Protein AF-A0AA92V3J4-F1 (afdb_monomer_lite)

Foldseek 3Di:
DADPVLVVLLCVQCVVLDHDPVSLVVSLVVCVVSVHHSVVSVVVSVVVSVVVVCVVDDDDDPDDDDDDQDADPVPRHTDDPPDQADPPPRHGDDPPPPPLLQVVLVVVLVVLVVVQPDQPSVVSLVVSLCCLQPRDADPDLVSLLVNLVSLLVVLLDDGSNNVSSVNSSVVSLVVNCVNVPPDPVSVVSSVVSVVVVVVSVVVVVCVVCVVVVVVVVVVVVVVVVVVVVVPPPPQLVVQLVVCLVVVPLVSNLVSLLVGALVSLVVCVVVLVVSLVVCVVVVVPVSSVSSVVSSVVNNPPDDDPVVVVVVVCCVVVVVVVVVVVVVVVVVVVPPPDPDPPPPPPDDDDDDD

Organism: NCBI:txid165179

Radius of gyration: 43.96 Å; chains: 1; bounding box: 82×75×137 Å

Secondary structure (DSSP, 8-state):
---HHHHHHHHHHHTTS---HHHHHHHHHHHHHTT--HHHHHHHHHHHHHHHHHHSS----S-------EEPTTT--EE-TT-SB-TTT--B---SS---HHHHHHHHHHHHHTT--STT-HHHHHHHHHHHHHSPPP-SHHHHHHHHHHHHHHHHS-STTHHHHHHHHHHHHHHHHHHTTT-HHHHHHHHHHHHHHHHHHHHHHHHHTHHHHHHHHHHHHHHHHHHHHH-TT--SHHHHHHHHHTT-HHHHHHHHHHS-HHHHHHTHHHHHHHHHHHHHTT-HHHHHHHHHHHHHHTTS---HHHHHHHHHHHHHHHHHHHHHHHHHHHTTS---S--SSS---------

pLDDT: mean 75.69, std 18.69, range [30.19, 96.12]

InterPro domains:
  IPR059113 Putative zinc-ribbon domain 3 [PF13248] (70-93)

Structure (mmCIF, N/CA/C/O backbone):
data_AF-A0AA92V3J4-F1
#
_entry.id   AF-A0AA92V3J4-F1
#
loop_
_atom_site.group_PDB
_atom_site.id
_atom_site.type_symbol
_atom_site.label_atom_id
_atom_site.label_alt_id
_atom_site.label_comp_id
_atom_site.label_asym_id
_atom_site.label_entity_id
_atom_site.label_seq_id
_atom_site.pdbx_PDB_ins_code
_atom_site.Cartn_x
_atom_site.Cartn_y
_atom_site.Cartn_z
_atom_site.occupancy
_atom_site.B_iso_or_equiv
_atom_site.auth_seq_id
_atom_site.auth_comp_id
_atom_site.auth_asym_id
_atom_site.auth_atom_id
_atom_site.pdbx_PDB_model_num
ATOM 1 N N . MET A 1 1 ? -38.285 4.372 61.552 1.00 66.06 1 MET A N 1
ATOM 2 C CA . MET A 1 1 ? -38.417 5.445 60.542 1.00 66.06 1 MET A CA 1
ATOM 3 C C . MET A 1 1 ? -37.520 6.564 61.013 1.00 66.06 1 MET A C 1
ATOM 5 O O . MET A 1 1 ? -37.585 6.866 62.198 1.00 66.06 1 MET A O 1
ATOM 9 N N . TYR A 1 2 ? -36.654 7.074 60.141 1.00 84.44 2 TYR A N 1
ATOM 10 C CA . TYR A 1 2 ? -35.670 8.090 60.507 1.00 84.44 2 TYR A CA 1
ATOM 11 C C . TYR A 1 2 ? -36.337 9.427 60.844 1.00 84.44 2 TYR A C 1
ATOM 13 O O . TYR A 1 2 ? -37.539 9.615 60.626 1.00 84.44 2 TYR A O 1
ATOM 21 N N . SER A 1 3 ? -35.554 10.364 61.382 1.00 87.81 3 SER A N 1
ATOM 22 C CA . SER A 1 3 ? -36.011 11.739 61.576 1.00 87.81 3 SER A CA 1
ATOM 23 C C . SER A 1 3 ? -36.533 12.324 60.256 1.00 87.81 3 SER A C 1
ATOM 25 O O . SER A 1 3 ? -36.003 12.047 59.179 1.00 87.81 3 SER A O 1
ATOM 27 N N . LYS A 1 4 ? -37.583 13.151 60.335 1.00 87.50 4 LYS A N 1
ATOM 28 C CA . LYS A 1 4 ? -38.244 13.726 59.151 1.00 87.50 4 LYS A CA 1
ATOM 29 C C . LYS A 1 4 ? -37.258 14.460 58.231 1.00 87.50 4 LYS A C 1
ATOM 31 O O . LYS A 1 4 ? -37.330 14.334 57.017 1.00 87.50 4 LYS A O 1
ATOM 36 N N . GLU A 1 5 ? -36.299 15.165 58.825 1.00 86.50 5 GLU A N 1
ATOM 37 C CA . GLU A 1 5 ? -35.266 15.915 58.104 1.00 86.50 5 GLU A CA 1
ATOM 38 C C . GLU A 1 5 ? -34.256 15.011 57.379 1.00 86.50 5 GLU A C 1
ATOM 40 O O . GLU A 1 5 ? -33.737 15.387 56.329 1.00 86.50 5 GLU A O 1
ATOM 45 N N . LEU A 1 6 ? -33.944 13.835 57.937 1.00 89.06 6 LEU A N 1
ATOM 46 C CA . LEU A 1 6 ? -33.050 12.867 57.299 1.00 89.06 6 LEU A CA 1
ATOM 47 C C . LEU A 1 6 ? -33.760 12.150 56.147 1.00 89.06 6 LEU A C 1
ATOM 49 O O . LEU A 1 6 ? -33.160 11.928 55.100 1.00 89.06 6 LEU A O 1
ATOM 53 N N . GLU A 1 7 ? -35.045 11.850 56.320 1.00 89.88 7 GLU A N 1
ATOM 54 C CA . GLU A 1 7 ? -35.878 11.218 55.300 1.00 89.88 7 GLU A CA 1
ATOM 55 C C . GLU A 1 7 ? -36.048 12.115 54.058 1.00 89.88 7 GLU A C 1
ATOM 57 O O . GLU A 1 7 ? -35.816 11.667 52.937 1.00 89.88 7 GLU A O 1
ATOM 62 N N . GLU A 1 8 ? -36.342 13.406 54.254 1.00 90.81 8 GLU A N 1
ATOM 63 C CA . GLU A 1 8 ? -36.436 14.396 53.168 1.00 90.81 8 GLU A CA 1
ATOM 64 C C . GLU A 1 8 ? -35.103 14.560 52.413 1.00 90.81 8 GLU A C 1
ATOM 66 O O . GLU A 1 8 ? -35.085 14.712 51.189 1.00 90.81 8 GLU A O 1
ATOM 71 N N . LEU A 1 9 ? -33.970 14.484 53.123 1.00 89.62 9 LEU A N 1
ATOM 72 C CA . LEU A 1 9 ? -32.643 14.539 52.507 1.00 89.62 9 LEU A CA 1
ATOM 73 C C . LEU A 1 9 ? -32.346 13.286 51.668 1.00 89.62 9 LEU A C 1
ATOM 75 O O . LEU A 1 9 ? -31.785 13.402 50.578 1.00 89.62 9 LEU A O 1
ATOM 79 N N . ILE A 1 10 ? -32.727 12.103 52.160 1.00 90.50 10 ILE A N 1
ATOM 80 C CA . ILE A 1 10 ? -32.588 10.835 51.433 1.00 90.50 10 ILE A CA 1
ATOM 81 C C . ILE A 1 10 ? -33.397 10.880 50.133 1.00 90.50 10 ILE A C 1
ATOM 83 O O . ILE A 1 10 ? -32.867 10.534 49.078 1.00 90.50 10 ILE A O 1
ATOM 87 N N . ASP A 1 11 ? -34.648 11.337 50.187 1.00 90.00 11 ASP A N 1
ATOM 88 C CA . ASP A 1 11 ? -35.520 11.388 49.011 1.00 90.00 11 ASP A CA 1
ATOM 89 C C . ASP A 1 11 ? -35.049 12.434 47.983 1.00 90.00 11 ASP A C 1
ATOM 91 O O . ASP A 1 11 ? -35.103 12.172 46.781 1.00 90.00 11 ASP A O 1
ATOM 95 N N . SER A 1 12 ? -34.506 13.571 48.438 1.00 87.56 12 SER A N 1
ATOM 96 C CA . SER A 1 12 ? -33.902 14.595 47.572 1.00 87.56 12 SER A CA 1
ATOM 97 C C . SER A 1 12 ? -32.676 14.068 46.810 1.00 87.56 12 SER A C 1
ATOM 99 O O . SER A 1 12 ? -32.605 14.200 45.592 1.00 87.56 12 SER A O 1
ATOM 101 N N . VAL A 1 13 ? -31.745 13.389 47.495 1.00 89.06 13 VAL A N 1
ATOM 102 C CA . VAL A 1 13 ? -30.535 12.807 46.870 1.00 89.06 13 VAL A CA 1
ATOM 103 C C . VAL A 1 13 ? -30.875 11.634 45.941 1.00 89.06 13 VAL A C 1
ATOM 105 O O . VAL A 1 13 ? -30.183 11.377 44.959 1.00 89.06 13 VAL A O 1
ATOM 108 N N . LEU A 1 14 ? -31.947 10.896 46.235 1.00 89.06 14 LEU A N 1
ATOM 109 C CA . LEU A 1 14 ? -32.399 9.785 45.398 1.00 89.06 14 LEU A CA 1
ATOM 110 C C . LEU A 1 14 ? -33.189 10.227 44.156 1.00 89.06 14 LEU A C 1
ATOM 112 O O . LEU A 1 14 ? -33.345 9.410 43.244 1.00 89.06 14 LEU A O 1
ATOM 116 N N . ALA A 1 15 ? -33.655 11.479 44.089 1.00 85.31 15 ALA A N 1
ATOM 117 C CA . ALA A 1 15 ? -34.474 11.990 42.987 1.00 85.31 15 ALA A CA 1
ATOM 118 C C . ALA A 1 15 ? -33.776 11.880 41.618 1.00 85.31 15 ALA A C 1
ATOM 120 O O . ALA A 1 15 ? -34.414 11.518 40.628 1.00 85.31 15 ALA A O 1
ATOM 121 N N . ASP A 1 16 ? -32.459 12.095 41.579 1.00 78.44 16 ASP A N 1
ATOM 122 C CA . ASP A 1 16 ? -31.655 12.063 40.350 1.00 78.44 16 ASP A CA 1
ATOM 123 C C . ASP A 1 16 ? -31.241 10.636 39.927 1.00 78.44 16 ASP A C 1
ATOM 125 O O . ASP A 1 16 ? -30.653 10.428 38.863 1.00 78.44 16 ASP A O 1
ATOM 129 N N . GLY A 1 17 ? -31.536 9.613 40.743 1.00 78.25 17 GLY A N 1
ATOM 130 C CA . GLY A 1 17 ? -31.263 8.201 40.435 1.00 78.25 17 GLY A CA 1
ATOM 131 C C . GLY A 1 17 ? -29.775 7.806 40.399 1.00 78.25 17 GLY A C 1
ATOM 132 O O . GLY A 1 17 ? -29.438 6.646 40.109 1.00 78.25 17 GLY A O 1
ATOM 133 N N . VAL A 1 18 ? -28.875 8.736 40.721 1.00 84.06 18 VAL A N 1
ATOM 134 C CA . VAL A 1 18 ? -27.424 8.550 40.833 1.00 84.06 18 VAL A CA 1
ATOM 135 C C . VAL A 1 18 ? -26.949 9.267 42.091 1.00 84.06 18 VAL A C 1
ATOM 137 O O . VAL A 1 18 ? -27.279 10.423 42.287 1.00 84.06 18 VAL A O 1
ATOM 140 N N . ILE A 1 19 ? -26.155 8.583 42.919 1.00 89.06 19 ILE A N 1
ATOM 141 C CA . ILE A 1 19 ? -25.570 9.161 44.135 1.00 89.06 19 ILE A CA 1
ATOM 142 C C . ILE A 1 19 ? -24.060 9.274 43.945 1.00 89.06 19 ILE A C 1
ATOM 144 O O . ILE A 1 19 ? -23.378 8.267 43.706 1.00 89.06 19 ILE A O 1
ATOM 148 N N . THR A 1 20 ? -23.544 10.488 44.078 1.00 89.00 20 THR A N 1
ATOM 149 C CA . THR A 1 20 ? -22.120 10.829 44.049 1.00 89.00 20 THR A CA 1
ATOM 150 C C . THR A 1 20 ? -21.445 10.579 45.402 1.00 89.00 20 THR A C 1
ATOM 152 O O . THR A 1 20 ? -22.087 10.481 46.450 1.00 89.00 20 THR A O 1
ATOM 155 N N . ASP A 1 21 ? -20.115 10.493 45.420 1.00 87.88 21 ASP A N 1
ATOM 156 C CA . ASP A 1 21 ? -19.360 10.255 46.662 1.00 87.88 21 ASP A CA 1
ATOM 157 C C . ASP A 1 21 ? -19.447 11.428 47.654 1.00 87.88 21 ASP A C 1
ATOM 159 O O . ASP A 1 21 ? -19.361 11.238 48.873 1.00 87.88 21 ASP A O 1
ATOM 163 N N . GLN A 1 22 ? -19.683 12.640 47.145 1.00 87.62 22 GLN A N 1
ATOM 164 C CA . GLN A 1 22 ? -19.923 13.821 47.972 1.00 87.62 22 GLN A CA 1
ATOM 165 C C . GLN A 1 22 ? -21.275 13.719 48.689 1.00 87.62 22 GLN A C 1
ATOM 167 O O . GLN A 1 22 ? -21.332 13.906 49.904 1.00 87.62 22 GLN A O 1
ATOM 172 N N . GLU A 1 23 ? -22.335 13.319 47.987 1.00 89.12 23 GLU A N 1
ATOM 173 C CA . GLU A 1 23 ? -23.668 13.121 48.573 1.00 89.12 23 GLU A CA 1
ATOM 174 C C . GLU A 1 23 ? -23.680 11.992 49.610 1.00 89.12 23 GLU A C 1
ATOM 176 O O . GLU A 1 23 ? -24.228 12.163 50.700 1.00 89.12 23 GLU A O 1
ATOM 181 N N . ARG A 1 24 ? -22.970 10.880 49.351 1.00 91.44 24 ARG A N 1
ATOM 182 C CA . ARG A 1 24 ? -22.768 9.811 50.352 1.00 91.44 24 ARG A CA 1
ATOM 183 C C . ARG A 1 24 ? -22.086 10.318 51.621 1.00 91.44 24 ARG A C 1
ATOM 185 O O . ARG A 1 24 ? -22.357 9.827 52.715 1.00 91.44 24 ARG A O 1
ATOM 192 N N . THR A 1 25 ? -21.171 11.274 51.491 1.00 91.31 25 THR A N 1
ATOM 193 C CA . THR A 1 25 ? -20.465 11.858 52.639 1.00 91.31 25 THR A CA 1
ATOM 194 C C . THR A 1 25 ? -21.381 12.784 53.440 1.00 91.31 25 THR A C 1
ATOM 196 O O . THR A 1 25 ? -21.345 12.772 54.670 1.00 91.31 25 THR A O 1
ATOM 199 N N . VAL A 1 26 ? -22.225 13.563 52.760 1.00 91.75 26 VAL A N 1
ATOM 200 C CA . VAL A 1 26 ? -23.211 14.450 53.398 1.00 91.75 26 VAL A CA 1
ATOM 201 C C . VAL A 1 26 ? -24.268 13.642 54.152 1.00 91.75 26 VAL A C 1
ATOM 203 O O . VAL A 1 26 ? -24.532 13.944 55.316 1.00 91.75 26 VAL A O 1
ATOM 206 N N . LEU A 1 27 ? -24.798 12.573 53.547 1.00 91.81 27 LEU A N 1
ATOM 207 C CA . LEU A 1 27 ? -25.767 11.679 54.190 1.00 91.81 27 LEU A CA 1
ATOM 208 C C . LEU A 1 27 ? -25.201 11.037 55.460 1.00 91.81 27 LEU A C 1
ATOM 210 O O . LEU A 1 27 ? -25.850 11.076 56.501 1.00 91.81 27 LEU A O 1
ATOM 214 N N . ARG A 1 28 ? -23.957 10.540 55.423 1.00 92.69 28 ARG A N 1
ATOM 215 C CA . ARG A 1 28 ? -23.297 9.968 56.610 1.00 92.69 28 ARG A CA 1
ATOM 216 C C . ARG A 1 28 ? -23.085 10.985 57.730 1.00 92.69 28 ARG A C 1
ATOM 218 O O . ARG A 1 28 ? -23.330 10.678 58.892 1.00 92.69 28 ARG A O 1
ATOM 225 N N . LYS A 1 29 ? -22.675 12.215 57.400 1.00 92.88 29 LYS A N 1
ATOM 226 C CA . LYS A 1 29 ? -22.530 13.292 58.396 1.00 92.88 29 LYS A CA 1
ATOM 227 C C . LYS A 1 29 ? -23.870 13.684 59.017 1.00 92.88 29 LYS A C 1
ATOM 229 O O . LYS A 1 29 ? -23.926 13.966 60.211 1.00 92.88 29 LYS A O 1
ATOM 234 N N . ARG A 1 30 ? -24.941 13.701 58.219 1.00 89.94 30 ARG A N 1
ATOM 235 C CA . ARG A 1 30 ? -26.286 14.017 58.704 1.00 89.94 30 ARG A CA 1
ATOM 236 C C . ARG A 1 30 ? -26.864 12.891 59.560 1.00 89.94 30 ARG A C 1
ATOM 238 O O . ARG A 1 30 ? -27.452 13.198 60.588 1.00 89.94 30 ARG A O 1
ATOM 245 N N . ALA A 1 31 ? -26.628 11.629 59.196 1.00 92.19 31 ALA A N 1
ATOM 246 C CA . ALA A 1 31 ? -26.987 10.464 60.005 1.00 92.19 31 ALA A CA 1
ATOM 247 C C . ALA A 1 31 ? -26.359 10.541 61.407 1.00 92.19 31 ALA A C 1
ATOM 249 O O . ALA A 1 31 ? -27.087 10.503 62.396 1.00 92.19 31 ALA A O 1
ATOM 250 N N . LEU A 1 32 ? -25.048 10.819 61.489 1.00 90.94 32 LEU A N 1
ATOM 251 C CA . LEU A 1 32 ? -24.356 11.049 62.767 1.00 90.94 32 LEU A CA 1
ATOM 252 C C . LEU A 1 32 ? -24.984 12.187 63.580 1.00 90.94 32 LEU A C 1
ATOM 254 O O . LEU A 1 32 ? -25.173 12.058 64.785 1.00 90.94 32 LEU A O 1
ATOM 258 N N . ALA A 1 33 ? -25.319 13.304 62.929 1.00 89.31 33 ALA A N 1
ATOM 259 C CA . ALA A 1 33 ? -25.932 14.453 63.596 1.00 89.31 33 ALA A CA 1
ATOM 260 C C . ALA A 1 33 ? -27.356 14.167 64.106 1.00 89.31 33 ALA A C 1
ATOM 262 O O . ALA A 1 33 ? -27.802 14.805 65.056 1.00 89.31 33 ALA A O 1
ATOM 263 N N . CYS A 1 34 ? -28.061 13.217 63.489 1.00 85.81 34 CYS A N 1
ATOM 264 C CA . CYS A 1 34 ? -29.373 12.743 63.922 1.00 85.81 34 CYS A CA 1
ATOM 265 C C . CYS A 1 34 ? -29.300 11.586 64.935 1.00 85.81 34 CYS A C 1
ATOM 267 O O . CYS A 1 34 ? -30.349 11.142 65.392 1.00 85.81 34 CYS A O 1
ATOM 269 N N . GLY A 1 35 ? -28.096 11.129 65.307 1.00 88.25 35 GLY A N 1
ATOM 270 C CA . GLY A 1 35 ? -27.895 10.014 66.238 1.00 88.25 35 GLY A CA 1
ATOM 271 C C . GLY A 1 35 ? -28.144 8.629 65.632 1.00 88.25 35 GLY A C 1
ATOM 272 O O . GLY A 1 35 ? -28.333 7.678 66.381 1.00 88.25 35 GLY A O 1
ATOM 273 N N . GLU A 1 36 ? -28.150 8.522 64.303 1.00 90.25 36 GLU A N 1
ATOM 274 C CA . GLU A 1 36 ? -28.361 7.278 63.556 1.00 90.25 36 GLU A CA 1
ATOM 275 C C . GLU A 1 36 ? -27.021 6.686 63.096 1.00 90.25 36 GLU A C 1
ATOM 277 O O . GLU A 1 36 ? -26.049 7.417 62.866 1.00 90.25 36 GLU A O 1
ATOM 282 N N . ASP A 1 37 ? -26.972 5.365 62.911 1.00 90.62 37 ASP A N 1
ATOM 283 C CA . ASP A 1 37 ? -25.776 4.699 62.396 1.00 90.62 37 ASP A CA 1
ATOM 284 C C . ASP A 1 37 ? -25.562 5.021 60.896 1.00 90.62 37 ASP A C 1
ATOM 286 O O . ASP A 1 37 ? -26.459 4.801 60.070 1.00 90.62 37 ASP A O 1
ATOM 290 N N . PRO A 1 38 ? -24.389 5.556 60.500 1.00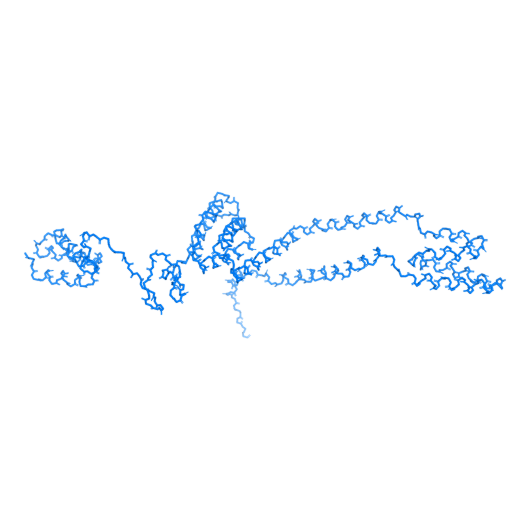 90.19 38 PRO A N 1
ATOM 291 C CA . PRO A 1 38 ? -24.136 5.955 59.115 1.00 90.19 38 PRO A CA 1
ATOM 292 C C . PRO A 1 38 ? -24.157 4.798 58.120 1.00 90.19 38 PRO A C 1
ATOM 294 O O . PRO A 1 38 ? -24.524 5.005 56.961 1.00 90.19 38 PRO A O 1
ATOM 297 N N . ASP A 1 39 ? -23.735 3.608 58.541 1.00 88.75 39 ASP A N 1
ATOM 298 C CA . ASP A 1 39 ? -23.654 2.438 57.678 1.00 88.75 39 ASP A CA 1
ATOM 299 C C . ASP A 1 39 ? -25.044 1.809 57.502 1.00 88.75 39 ASP A C 1
ATOM 301 O O . ASP A 1 39 ? -25.405 1.434 56.382 1.00 88.75 39 ASP A O 1
ATOM 305 N N . GLU A 1 40 ? -25.883 1.806 58.543 1.00 88.25 40 GLU A N 1
ATOM 306 C CA . GLU A 1 40 ? -27.293 1.403 58.432 1.00 88.25 40 GLU A CA 1
ATOM 307 C C . GLU A 1 40 ? -28.080 2.303 57.466 1.00 88.25 40 GLU A C 1
ATOM 309 O O . GLU A 1 40 ? -28.803 1.805 56.594 1.00 88.25 40 GLU A O 1
ATOM 314 N N . VAL A 1 41 ? -27.899 3.627 57.557 1.00 91.19 41 VAL A N 1
ATOM 315 C CA . VAL A 1 41 ? -28.538 4.583 56.635 1.00 91.19 41 VAL A CA 1
ATOM 316 C C . VAL A 1 41 ? -28.076 4.341 55.197 1.00 91.19 41 VAL A C 1
ATOM 318 O O . VAL A 1 41 ? -28.897 4.350 54.276 1.00 91.19 41 VAL A O 1
ATOM 321 N N . MET A 1 42 ? -26.788 4.056 54.980 1.00 90.62 42 MET A N 1
ATOM 322 C CA . MET A 1 42 ? -26.271 3.762 53.641 1.00 90.62 42 MET A CA 1
ATOM 323 C C . MET A 1 42 ? -26.846 2.469 53.049 1.00 90.62 42 MET A C 1
ATOM 325 O O . MET A 1 42 ? -27.187 2.458 51.866 1.00 90.62 42 MET A O 1
ATOM 329 N N . ILE A 1 43 ? -27.050 1.420 53.855 1.00 89.88 43 ILE A N 1
ATOM 330 C CA . ILE A 1 43 ? -27.722 0.186 53.408 1.00 89.88 43 ILE A CA 1
ATOM 331 C C . ILE A 1 43 ? -29.152 0.488 52.933 1.00 89.88 43 ILE A C 1
ATOM 333 O O . ILE A 1 43 ? -29.591 -0.029 51.899 1.00 89.88 43 ILE A O 1
ATOM 337 N N . VAL A 1 44 ? -29.885 1.346 53.650 1.00 89.56 44 VAL A N 1
ATOM 338 C CA . VAL A 1 44 ? -31.251 1.737 53.268 1.00 89.56 44 VAL A CA 1
ATOM 339 C C . VAL A 1 44 ? -31.258 2.576 51.991 1.00 89.56 44 VAL A C 1
ATOM 341 O O . VAL A 1 44 ? -32.072 2.315 51.102 1.00 89.56 44 VAL A O 1
ATOM 344 N N . VAL A 1 45 ? -30.350 3.544 51.869 1.00 90.62 45 VAL A N 1
ATOM 345 C CA . VAL A 1 45 ? -30.209 4.403 50.683 1.00 90.62 45 VAL A CA 1
ATOM 346 C C . VAL A 1 45 ? -29.864 3.574 49.444 1.00 90.62 45 VAL A C 1
ATOM 348 O O . VAL A 1 45 ? -30.546 3.687 48.423 1.00 90.62 45 VAL A O 1
ATOM 351 N N . ASP A 1 46 ? -28.885 2.672 49.539 1.00 89.38 46 ASP A N 1
ATOM 352 C CA . ASP A 1 46 ? -28.516 1.773 48.441 1.00 89.38 46 ASP A CA 1
ATOM 353 C C . ASP A 1 46 ? -29.662 0.800 48.104 1.00 89.38 46 ASP A C 1
ATOM 355 O O . ASP A 1 46 ? -29.931 0.522 46.930 1.00 89.38 46 ASP A O 1
ATOM 359 N N . GLY A 1 47 ? -30.411 0.343 49.113 1.00 88.69 47 GLY A N 1
ATOM 360 C CA . GLY A 1 47 ? -31.624 -0.456 48.938 1.00 88.69 47 GLY A CA 1
ATOM 361 C C . GLY A 1 47 ? -32.744 0.287 48.198 1.00 88.69 47 GLY A C 1
ATOM 362 O O . GLY A 1 47 ? -33.391 -0.295 47.320 1.00 88.69 47 GLY A O 1
ATOM 363 N N . ARG A 1 48 ? -32.972 1.574 48.499 1.00 89.50 48 ARG A N 1
ATOM 364 C CA . ARG A 1 48 ? -33.938 2.433 47.785 1.00 89.50 48 ARG A CA 1
ATOM 365 C C . ARG A 1 48 ? -33.482 2.728 46.363 1.00 89.50 48 ARG A C 1
ATOM 367 O O . ARG A 1 48 ? -34.276 2.567 45.439 1.00 89.50 48 ARG A O 1
ATOM 374 N N . LEU A 1 49 ? -32.203 3.039 46.170 1.00 87.75 49 LEU A N 1
ATOM 375 C CA . LEU A 1 49 ? -31.604 3.245 44.852 1.00 87.75 49 LEU A CA 1
ATOM 376 C C . LEU A 1 49 ? -31.737 1.990 43.975 1.00 87.75 49 LEU A C 1
ATOM 378 O O . LEU A 1 49 ? -32.090 2.079 42.799 1.00 87.75 49 LEU A O 1
ATOM 382 N N . ALA A 1 50 ? -31.512 0.802 44.543 1.00 85.62 50 ALA A N 1
ATOM 383 C CA . ALA A 1 50 ? -31.703 -0.468 43.850 1.00 85.62 50 ALA A CA 1
ATOM 384 C C . ALA A 1 50 ? -33.179 -0.732 43.509 1.00 85.62 50 ALA A C 1
ATOM 386 O O . ALA A 1 50 ? -33.468 -1.236 42.424 1.00 85.62 50 ALA A O 1
ATOM 387 N N . LYS A 1 51 ? -34.121 -0.377 44.395 1.00 85.31 51 LYS A N 1
ATOM 388 C CA . LYS A 1 51 ? -35.567 -0.460 44.117 1.00 85.31 51 LYS A CA 1
ATOM 389 C C . LYS A 1 51 ? -35.992 0.505 43.009 1.00 85.31 51 LYS A C 1
ATOM 391 O O . LYS A 1 51 ? -36.713 0.085 42.112 1.00 85.31 51 LYS A O 1
ATOM 396 N N . MET A 1 52 ? -35.494 1.742 43.011 1.00 78.56 52 MET A N 1
ATOM 397 C CA . MET A 1 52 ? -35.748 2.727 41.951 1.00 78.56 52 MET A CA 1
ATOM 398 C C . MET A 1 52 ? -35.173 2.267 40.607 1.00 78.56 52 MET A C 1
ATOM 400 O O . MET A 1 52 ? -35.872 2.292 39.599 1.00 78.56 52 MET A O 1
ATOM 404 N N . LYS A 1 53 ? -33.952 1.718 40.590 1.00 77.00 53 LYS A N 1
ATOM 405 C CA . LYS A 1 53 ? -33.351 1.122 39.382 1.00 77.00 53 LYS A CA 1
ATOM 406 C C . LYS A 1 53 ? -34.087 -0.132 38.897 1.00 77.00 53 LYS A C 1
ATOM 408 O O . LYS A 1 53 ? -34.136 -0.377 37.696 1.00 77.00 53 LYS A O 1
ATOM 413 N N . LYS A 1 54 ? -34.685 -0.910 39.807 1.00 70.44 54 LYS A N 1
ATOM 414 C CA . LYS A 1 54 ? -35.569 -2.043 39.472 1.00 70.44 54 LYS A CA 1
ATOM 415 C C . LYS A 1 54 ? -36.968 -1.608 39.013 1.00 70.44 54 LYS A C 1
ATOM 417 O O . LYS A 1 54 ? -37.606 -2.377 38.310 1.00 70.44 54 LYS A O 1
ATOM 422 N N . GLY A 1 55 ? -37.434 -0.414 39.391 1.00 58.56 55 GLY A N 1
ATOM 423 C CA . GLY A 1 55 ? -38.697 0.179 38.928 1.00 58.56 55 GLY A CA 1
ATOM 424 C C . GLY A 1 55 ? -38.578 0.951 37.606 1.00 58.56 55 GLY A C 1
ATOM 425 O O . GLY A 1 55 ? -39.546 1.024 36.858 1.00 58.56 55 GLY A O 1
ATOM 426 N N . ALA A 1 56 ? -37.388 1.474 37.289 1.00 52.72 56 ALA A N 1
ATOM 427 C CA . ALA A 1 56 ? -37.067 2.186 36.044 1.00 52.72 56 ALA A CA 1
ATOM 428 C C . ALA A 1 56 ? -36.426 1.292 34.955 1.00 52.72 56 ALA A C 1
ATOM 430 O O . ALA A 1 56 ? -35.960 1.784 33.929 1.00 52.72 56 ALA A O 1
ATOM 431 N N . SER A 1 57 ? -36.417 -0.026 35.159 1.00 40.34 57 SER A N 1
ATOM 432 C CA . SER A 1 57 ? -36.084 -1.042 34.157 1.00 40.34 57 SER A CA 1
ATOM 433 C C . SER A 1 57 ? -37.234 -2.056 34.125 1.00 40.34 57 SER A C 1
ATOM 435 O O . SER A 1 57 ? -37.784 -2.340 35.190 1.00 40.34 57 SER A O 1
ATOM 437 N N . PRO A 1 58 ? -37.661 -2.583 32.960 1.00 40.69 58 PRO A N 1
ATOM 438 C CA . PRO A 1 58 ? -38.847 -3.425 32.885 1.00 40.69 58 PRO A CA 1
ATOM 439 C C . PRO A 1 58 ? -38.666 -4.650 33.777 1.00 40.69 58 PRO A C 1
ATOM 441 O O . PRO A 1 58 ? -37.671 -5.370 33.665 1.00 40.69 58 PRO A O 1
ATOM 444 N N . ALA A 1 59 ? -39.635 -4.878 34.661 1.00 37.75 59 ALA A N 1
ATOM 445 C CA . ALA A 1 59 ? -39.720 -6.091 35.447 1.00 37.75 59 ALA A CA 1
ATOM 446 C C . ALA A 1 59 ? -39.608 -7.309 34.518 1.00 37.75 59 ALA A C 1
ATOM 448 O O . ALA A 1 59 ? -40.390 -7.468 33.582 1.00 37.75 59 ALA A O 1
ATOM 449 N N . ILE A 1 60 ? -38.633 -8.167 34.799 1.00 39.25 60 ILE A N 1
ATOM 450 C CA . ILE A 1 60 ? -38.615 -9.554 34.352 1.00 39.25 60 ILE A CA 1
ATOM 451 C C . ILE A 1 60 ? -39.305 -10.342 35.471 1.00 39.25 60 ILE A C 1
ATOM 453 O O . ILE A 1 60 ? -38.687 -10.538 36.521 1.00 39.25 60 ILE A O 1
ATOM 457 N N . PRO A 1 61 ? -40.555 -10.809 35.307 1.00 39.53 61 PRO A N 1
ATOM 458 C CA . PRO A 1 61 ? -40.969 -12.016 35.990 1.00 39.53 61 PRO A CA 1
ATOM 459 C C . PRO A 1 61 ? -40.203 -13.172 35.344 1.00 39.53 61 PRO A C 1
ATOM 461 O O . PRO A 1 61 ? -40.129 -13.296 34.120 1.00 39.53 61 PRO A O 1
ATOM 464 N N . ALA A 1 62 ? -39.610 -14.020 36.176 1.00 45.19 62 ALA A N 1
ATOM 465 C CA . ALA A 1 62 ? -39.246 -15.356 35.746 1.00 45.19 62 ALA A CA 1
ATOM 466 C C . ALA A 1 62 ? -40.481 -16.029 35.115 1.00 45.19 62 ALA A C 1
ATOM 468 O O . ALA A 1 62 ? -41.586 -15.809 35.593 1.00 45.19 62 ALA A O 1
ATOM 469 N N . THR A 1 63 ? -40.233 -16.857 34.094 1.00 44.81 63 THR A N 1
ATOM 470 C CA . THR A 1 63 ? -41.151 -17.710 33.307 1.00 44.81 63 THR A CA 1
ATOM 471 C C . THR A 1 63 ? -41.575 -17.179 31.922 1.00 44.81 63 THR A C 1
ATOM 473 O O . THR A 1 63 ? -42.403 -16.290 31.788 1.00 44.81 63 THR A O 1
ATOM 476 N N . GLU A 1 64 ? -41.010 -17.851 30.905 1.00 35.41 64 GLU A N 1
ATOM 477 C CA . GLU A 1 64 ? -41.510 -18.078 29.532 1.00 35.41 64 GLU A CA 1
ATOM 478 C C . GLU A 1 64 ? -41.166 -17.100 28.384 1.00 35.41 64 GLU A C 1
ATOM 480 O O . GLU A 1 64 ? -41.877 -16.163 28.045 1.00 35.41 64 GLU A O 1
ATOM 485 N N . LYS A 1 65 ? -40.073 -17.447 27.684 1.00 46.94 65 LYS A N 1
ATOM 486 C CA . LYS A 1 65 ? -39.898 -17.464 26.215 1.00 46.94 65 LYS A CA 1
ATOM 487 C C . LYS A 1 65 ? -40.947 -16.706 25.366 1.00 46.94 65 LYS A C 1
ATOM 489 O O . LYS A 1 65 ? -41.793 -17.345 24.747 1.00 46.94 65 LYS A O 1
ATOM 494 N N . ARG A 1 66 ? -40.774 -15.399 25.136 1.00 35.28 66 ARG A N 1
ATOM 495 C CA . ARG A 1 66 ? -41.050 -14.778 23.819 1.00 35.28 66 ARG A CA 1
ATOM 496 C C . ARG A 1 66 ? -40.001 -13.712 23.526 1.00 35.28 66 ARG A C 1
ATOM 498 O O . ARG A 1 66 ? -39.688 -12.885 24.372 1.00 35.28 66 ARG A O 1
ATOM 505 N N . GLY A 1 67 ? -39.399 -13.815 22.343 1.00 42.06 67 GLY A N 1
ATOM 506 C CA . GLY A 1 67 ? -38.277 -12.990 21.915 1.00 42.06 67 GLY A CA 1
ATOM 507 C C . GLY A 1 67 ? -38.612 -11.500 21.878 1.00 42.06 67 GLY A C 1
ATOM 508 O O . GLY A 1 67 ? -39.742 -11.104 21.608 1.00 42.06 67 GLY A O 1
ATOM 509 N N . ASN A 1 68 ? -37.594 -10.683 22.129 1.00 48.09 68 ASN A N 1
ATOM 510 C CA . ASN A 1 68 ? -37.634 -9.243 21.922 1.00 48.09 68 ASN A CA 1
ATOM 511 C C . ASN A 1 68 ? -37.868 -8.969 20.421 1.00 48.09 68 ASN A C 1
ATOM 513 O O . ASN A 1 68 ? -36.953 -9.140 19.616 1.00 48.09 68 ASN A O 1
ATOM 517 N N . ILE A 1 69 ? -39.097 -8.619 20.024 1.00 59.50 69 ILE A N 1
ATOM 518 C CA . ILE A 1 69 ? -39.426 -8.291 18.630 1.00 59.50 69 ILE A CA 1
ATOM 519 C C . ILE A 1 69 ? -38.945 -6.862 18.362 1.00 59.50 69 ILE A C 1
ATOM 521 O O . ILE A 1 69 ? -39.627 -5.889 18.684 1.00 59.50 69 ILE A O 1
ATOM 525 N N . VAL A 1 70 ? -37.754 -6.732 17.778 1.00 67.19 70 VAL A N 1
ATOM 526 C CA . VAL A 1 70 ? -37.213 -5.444 17.321 1.00 67.19 70 VAL A CA 1
ATOM 527 C C . VAL A 1 70 ? -37.967 -5.046 16.051 1.00 67.19 70 VAL A C 1
ATOM 529 O O . VAL A 1 70 ? -38.083 -5.858 15.143 1.00 67.19 70 VAL A O 1
ATOM 532 N N . LYS A 1 71 ? -38.517 -3.831 15.968 1.00 80.00 71 LYS A N 1
ATOM 533 C CA . LYS A 1 71 ? -39.227 -3.342 14.769 1.00 80.00 71 LYS A CA 1
ATOM 534 C C . LYS A 1 71 ? -38.284 -2.574 13.845 1.00 80.00 71 LYS A C 1
ATOM 536 O O . LYS A 1 71 ? -37.356 -1.916 14.306 1.00 80.00 71 LYS A O 1
ATOM 541 N N . CYS A 1 72 ? -38.540 -2.623 12.541 1.00 73.69 72 CYS A N 1
ATOM 542 C CA . CYS A 1 72 ? -37.801 -1.853 11.546 1.00 73.69 72 CYS A CA 1
ATOM 543 C C . CYS A 1 72 ? -38.071 -0.350 11.707 1.00 73.69 72 CYS A C 1
ATOM 545 O O . CYS A 1 72 ? -39.237 0.038 11.688 1.00 73.69 72 CYS A O 1
ATOM 547 N N . PRO A 1 73 ? -37.039 0.514 11.798 1.00 76.38 73 PRO A N 1
ATOM 548 C CA . PRO A 1 73 ? -37.233 1.953 11.943 1.00 76.38 73 PRO A CA 1
ATOM 549 C C . PRO A 1 73 ? -37.776 2.600 10.661 1.00 76.38 73 PRO A C 1
ATOM 551 O O . PRO A 1 73 ? -38.324 3.691 10.729 1.00 76.38 73 PRO A O 1
ATOM 554 N N . ASN A 1 74 ? -37.656 1.932 9.507 1.00 75.88 74 ASN A N 1
ATOM 555 C CA . ASN A 1 74 ? -38.125 2.450 8.222 1.00 75.88 74 ASN A CA 1
ATOM 556 C C . ASN A 1 74 ? -39.559 2.011 7.866 1.00 75.88 74 ASN A C 1
ATOM 558 O O . ASN A 1 74 ? -40.294 2.769 7.251 1.00 75.88 74 ASN A O 1
ATOM 562 N N . CYS A 1 75 ? -39.977 0.791 8.228 1.00 81.44 75 CYS A N 1
ATOM 563 C CA . CYS A 1 75 ? -41.296 0.259 7.835 1.00 81.44 75 CYS A CA 1
ATOM 564 C C . CYS A 1 75 ? -42.129 -0.336 8.980 1.00 81.44 75 CYS A C 1
ATOM 566 O O . CYS A 1 75 ? -43.244 -0.792 8.755 1.00 81.44 75 CYS A O 1
ATOM 568 N N . GLY A 1 76 ? -41.601 -0.387 10.206 1.00 78.38 76 GLY A N 1
ATOM 569 C CA . GLY A 1 76 ? -42.303 -0.935 11.370 1.00 78.38 76 GLY A CA 1
ATOM 570 C C . GLY A 1 76 ? -42.420 -2.464 11.423 1.00 78.38 76 GLY A C 1
ATOM 571 O O . GLY A 1 76 ? -42.892 -2.985 12.434 1.00 78.38 76 GLY A O 1
ATOM 572 N N . ALA A 1 77 ? -41.968 -3.188 10.392 1.00 83.25 77 ALA A N 1
ATOM 573 C CA . ALA A 1 77 ? -42.027 -4.649 10.343 1.00 83.25 77 ALA A CA 1
ATOM 574 C C . ALA A 1 77 ? -41.192 -5.312 11.459 1.00 83.25 77 ALA A C 1
ATOM 576 O O . ALA A 1 77 ? -40.123 -4.797 11.805 1.00 83.25 77 ALA A O 1
ATOM 577 N N . PRO A 1 78 ? -41.638 -6.451 12.020 1.00 79.19 78 PRO A N 1
ATOM 578 C CA . PRO A 1 78 ? -40.877 -7.199 13.016 1.00 79.19 78 PRO A CA 1
ATOM 579 C C . PRO A 1 78 ? -39.600 -7.787 12.397 1.00 79.19 78 PRO A C 1
ATOM 581 O O . PRO A 1 78 ? -39.626 -8.389 11.326 1.00 79.19 78 PRO A O 1
ATOM 584 N N . ILE A 1 79 ? -38.473 -7.606 13.077 1.00 72.69 79 ILE A N 1
ATOM 585 C CA . ILE A 1 79 ? -37.148 -8.053 12.654 1.00 72.69 79 ILE A CA 1
ATOM 586 C C . ILE A 1 79 ? -36.759 -9.279 13.478 1.00 72.69 79 ILE A C 1
ATOM 588 O O . ILE A 1 79 ? -36.870 -9.289 14.705 1.00 72.69 79 ILE A O 1
ATOM 592 N N . GLU A 1 80 ? -36.251 -10.306 12.802 1.00 65.88 80 GLU A N 1
ATOM 593 C CA . GLU A 1 80 ? -35.592 -11.440 13.448 1.00 65.88 80 GLU A CA 1
ATOM 594 C C . GLU A 1 80 ? -34.286 -10.985 14.125 1.00 65.88 80 GLU A C 1
ATOM 596 O O . GLU A 1 80 ? -33.517 -10.202 13.561 1.00 65.88 80 GLU A O 1
ATOM 601 N N . ALA A 1 81 ? -34.013 -11.472 15.338 1.00 60.22 81 ALA A N 1
ATOM 602 C CA . ALA A 1 81 ? -32.807 -11.109 16.079 1.00 60.22 81 ALA A CA 1
ATOM 603 C C . ALA A 1 81 ? -31.538 -11.405 15.250 1.00 60.22 81 ALA A C 1
ATOM 605 O O . ALA A 1 81 ? -31.261 -12.557 14.924 1.00 60.22 81 ALA A O 1
ATOM 606 N N . GLY A 1 82 ? -30.772 -10.361 14.908 1.00 59.72 82 GLY A N 1
ATOM 607 C CA . GLY A 1 82 ? -29.540 -10.470 14.115 1.00 59.72 82 GLY A CA 1
ATOM 608 C C . GLY A 1 82 ? -29.695 -10.263 12.601 1.00 59.72 82 GLY A C 1
ATOM 609 O O . GLY A 1 82 ? -28.710 -10.411 11.878 1.00 59.72 82 GLY A O 1
ATOM 610 N N . ALA A 1 83 ? -30.880 -9.902 12.094 1.00 61.81 83 ALA A N 1
ATOM 611 C CA . ALA A 1 83 ? -31.023 -9.560 10.680 1.00 61.81 83 ALA A CA 1
ATOM 612 C C . ALA A 1 83 ? -30.260 -8.262 10.344 1.00 61.81 83 ALA A C 1
ATOM 614 O O . ALA A 1 83 ? -30.463 -7.229 10.975 1.00 61.81 83 ALA A O 1
ATOM 615 N N . VAL A 1 84 ? -29.400 -8.314 9.321 1.00 65.81 84 VAL A N 1
ATOM 616 C CA . VAL A 1 84 ? -28.609 -7.169 8.813 1.00 65.81 84 VAL A CA 1
ATOM 617 C C . VAL A 1 84 ? -29.444 -6.264 7.897 1.00 65.81 84 VAL A C 1
ATOM 619 O O . VAL A 1 84 ? -29.138 -5.092 7.706 1.00 65.81 84 VAL A O 1
ATOM 622 N N . LYS A 1 85 ? -30.540 -6.793 7.347 1.00 77.56 85 LYS A N 1
ATOM 623 C CA . LYS A 1 85 ? -31.447 -6.098 6.431 1.00 77.56 85 LYS A CA 1
ATOM 624 C C . LYS A 1 85 ? -32.898 -6.462 6.718 1.00 77.56 85 LYS A C 1
ATOM 626 O O . LYS A 1 85 ? -33.198 -7.606 7.060 1.00 77.56 85 LYS A O 1
ATOM 631 N N . CYS A 1 86 ? -33.798 -5.498 6.574 1.00 78.81 86 CYS A N 1
ATOM 632 C CA . CYS A 1 86 ? -35.231 -5.716 6.695 1.00 78.81 86 CYS A CA 1
ATOM 633 C C . CYS A 1 86 ? -35.738 -6.517 5.488 1.00 78.81 86 CYS A C 1
ATOM 635 O O . CYS A 1 86 ? -35.496 -6.119 4.350 1.00 78.81 86 CYS A O 1
ATOM 637 N N . LYS A 1 87 ? -36.451 -7.625 5.734 1.00 79.44 87 LYS A N 1
ATOM 638 C CA . LYS A 1 87 ? -37.039 -8.465 4.673 1.00 79.44 87 LYS A CA 1
ATOM 639 C C . LYS A 1 87 ? -38.147 -7.739 3.899 1.00 79.44 87 LYS A C 1
ATOM 641 O O . LYS A 1 87 ? -38.272 -7.959 2.704 1.00 79.44 87 LYS A O 1
ATOM 646 N N . GLU A 1 88 ? -38.884 -6.851 4.565 1.00 79.50 88 GLU A N 1
ATOM 647 C CA . GLU A 1 88 ? -40.049 -6.166 3.988 1.00 79.50 88 GLU A CA 1
ATOM 648 C C . GLU A 1 88 ? -39.677 -4.923 3.167 1.00 79.50 88 GLU A C 1
ATOM 650 O O . GLU A 1 88 ? -40.205 -4.718 2.081 1.00 79.50 88 GLU A O 1
ATOM 655 N N . CYS A 1 89 ? -38.757 -4.082 3.656 1.00 79.81 89 CYS A N 1
ATOM 656 C CA . CYS A 1 89 ? -38.437 -2.803 3.000 1.00 79.81 89 CYS A CA 1
ATOM 657 C C . CYS A 1 89 ? -36.985 -2.663 2.531 1.00 79.81 89 CYS A C 1
ATOM 659 O O . CYS A 1 89 ? -36.598 -1.604 2.044 1.00 79.81 89 CYS A O 1
ATOM 661 N N . GLY A 1 90 ? -36.148 -3.685 2.727 1.00 74.94 90 GLY A N 1
ATOM 662 C CA . GLY A 1 90 ? -34.740 -3.657 2.322 1.00 74.94 90 GLY A CA 1
ATOM 663 C C . GLY A 1 90 ? -33.835 -2.740 3.155 1.00 74.94 90 GLY A C 1
ATOM 664 O O . GLY A 1 90 ? -32.648 -2.644 2.858 1.00 74.94 90 GLY A O 1
ATOM 665 N N . TYR A 1 91 ? -34.350 -2.091 4.206 1.00 73.00 91 TYR A N 1
ATOM 666 C CA . TYR A 1 91 ? -33.564 -1.205 5.070 1.00 73.00 91 TYR A CA 1
ATOM 667 C C . TYR A 1 91 ? -32.427 -1.961 5.770 1.00 73.00 91 TYR A C 1
ATOM 669 O O . TYR A 1 91 ? -32.676 -2.947 6.467 1.00 73.00 91 TYR A O 1
ATOM 677 N N . VAL A 1 92 ? -31.188 -1.499 5.593 1.00 74.81 92 VAL A N 1
ATOM 678 C CA . VAL A 1 92 ? -29.992 -2.092 6.209 1.00 74.81 92 VAL A CA 1
ATOM 679 C C . VAL A 1 92 ? -29.837 -1.543 7.623 1.00 74.81 92 VAL A C 1
ATOM 681 O O . VAL A 1 92 ? -29.734 -0.335 7.827 1.00 74.81 92 VAL A O 1
ATOM 684 N N . PHE A 1 93 ? -29.831 -2.433 8.612 1.00 70.69 93 PHE A N 1
ATOM 685 C CA . PHE A 1 93 ? -29.636 -2.060 10.006 1.00 70.69 93 PHE A CA 1
ATOM 686 C C . PHE A 1 93 ? -28.154 -1.796 10.251 1.00 70.69 93 PHE A C 1
ATOM 688 O O . PHE A 1 93 ? -27.373 -2.716 10.489 1.00 70.69 93 PHE A O 1
ATOM 695 N N . THR A 1 94 ? -27.758 -0.530 10.219 1.00 60.81 94 THR A N 1
ATOM 696 C CA . THR A 1 94 ? -26.498 -0.107 10.821 1.00 60.81 94 THR A CA 1
ATOM 697 C C . THR A 1 94 ? -26.723 -0.100 12.332 1.00 60.81 94 THR A C 1
ATOM 699 O O . THR A 1 94 ? -27.574 0.618 12.850 1.00 60.81 94 THR A O 1
ATOM 702 N N . ASN A 1 95 ? -26.053 -0.983 13.071 1.00 52.62 95 ASN A N 1
ATOM 703 C CA . ASN A 1 95 ? -26.127 -0.972 14.531 1.00 52.62 95 ASN A CA 1
ATOM 704 C C . ASN A 1 95 ? -25.523 0.356 15.023 1.00 52.62 95 ASN A C 1
ATOM 706 O O . ASN A 1 95 ? -24.306 0.491 15.108 1.00 52.62 95 ASN A O 1
ATOM 710 N N . VAL A 1 96 ? -26.367 1.349 15.326 1.00 49.53 96 VAL A N 1
ATOM 711 C CA . VAL A 1 96 ? -25.970 2.687 15.802 1.00 49.53 96 VAL A CA 1
ATOM 712 C C . VAL A 1 96 ? -25.584 2.635 17.284 1.00 49.53 96 VAL A C 1
ATOM 714 O O . VAL A 1 96 ? -26.137 3.309 18.146 1.00 49.53 96 VAL A O 1
ATOM 717 N N . LYS A 1 97 ? -24.589 1.813 17.596 1.00 45.84 97 LYS A N 1
ATOM 718 C CA . LYS A 1 97 ? -23.623 2.119 18.642 1.00 45.84 97 LYS A CA 1
ATOM 719 C C . LYS A 1 97 ? -22.339 2.265 17.857 1.00 45.84 97 LYS A C 1
ATOM 721 O O . LYS A 1 97 ? -21.789 1.244 17.475 1.00 45.84 97 LYS A O 1
ATOM 726 N N . ALA A 1 98 ? -21.987 3.502 17.499 1.00 45.75 98 ALA A N 1
ATOM 727 C CA . ALA A 1 98 ? -20.851 3.841 16.645 1.00 45.75 98 ALA A CA 1
ATOM 728 C C . ALA A 1 98 ? -19.624 3.017 17.050 1.00 45.75 98 ALA A C 1
ATOM 730 O O . ALA A 1 98 ? -18.902 3.365 17.984 1.00 45.75 98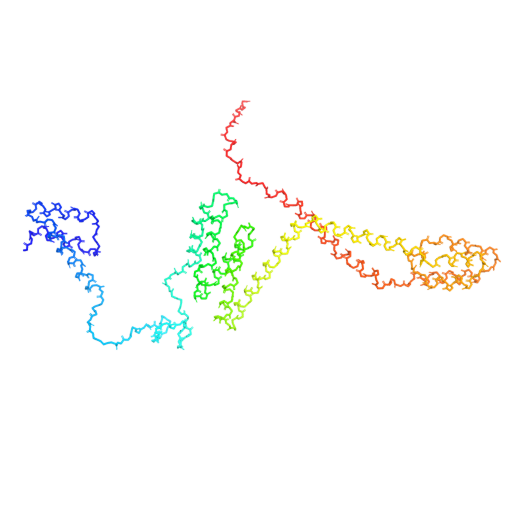 ALA A O 1
ATOM 731 N N . ASN A 1 99 ? -19.438 1.883 16.383 1.00 52.12 99 ASN A N 1
ATOM 732 C CA . ASN A 1 99 ? -18.356 0.970 16.649 1.00 52.12 99 ASN A CA 1
ATOM 733 C C . ASN A 1 99 ? -17.225 1.527 15.808 1.00 52.12 99 ASN A C 1
ATOM 735 O O . ASN A 1 99 ? -17.001 1.102 14.682 1.00 52.12 99 ASN A O 1
ATOM 739 N N . ASN A 1 100 ? -16.597 2.596 16.296 1.00 70.62 100 ASN A N 1
ATOM 740 C CA . ASN A 1 100 ? -15.535 3.258 15.561 1.00 70.62 100 ASN A CA 1
ATOM 741 C C . ASN A 1 100 ? -14.256 2.417 15.673 1.00 70.62 100 ASN A C 1
ATOM 743 O O . ASN A 1 100 ? -13.254 2.842 16.243 1.00 70.62 100 ASN A O 1
ATOM 747 N N . THR A 1 101 ? -14.313 1.187 15.160 1.00 78.56 101 THR A N 1
ATOM 748 C CA . THR A 1 101 ? -13.251 0.185 15.218 1.00 78.56 101 THR A CA 1
ATOM 749 C C . THR A 1 101 ? -11.972 0.726 14.581 1.00 78.56 101 THR A C 1
ATOM 751 O O . THR A 1 101 ? -10.878 0.459 15.067 1.00 78.56 101 THR A O 1
ATOM 754 N N . ALA A 1 102 ? -12.087 1.569 13.548 1.00 83.62 102 ALA A N 1
ATOM 755 C CA . ALA A 1 102 ? -10.946 2.246 12.942 1.00 83.62 102 ALA A CA 1
ATOM 756 C C . ALA A 1 102 ? -10.294 3.289 13.872 1.00 83.62 102 ALA A C 1
ATOM 758 O O . ALA A 1 102 ? -9.062 3.359 13.941 1.00 83.62 102 ALA A O 1
ATOM 759 N N . LYS A 1 103 ? -11.082 4.074 14.617 1.00 85.56 103 LYS A N 1
ATOM 760 C CA . LYS A 1 103 ? -10.574 5.044 15.603 1.00 85.56 103 LYS A CA 1
ATOM 761 C C . LYS A 1 103 ? -10.028 4.364 16.849 1.00 85.56 103 LYS A C 1
ATOM 763 O O . LYS A 1 103 ? -8.967 4.753 17.322 1.00 85.56 103 LYS A O 1
ATOM 768 N N . GLU A 1 104 ? -10.703 3.339 17.357 1.00 88.75 104 GLU A N 1
ATOM 769 C CA . GLU A 1 104 ? -10.205 2.530 18.472 1.00 88.75 104 GLU A CA 1
ATOM 770 C C . GLU A 1 104 ? -8.875 1.867 18.116 1.00 88.75 104 GLU A C 1
ATOM 772 O O . GLU A 1 104 ? -7.917 1.950 18.888 1.00 88.75 104 GLU A O 1
ATOM 777 N N . PHE A 1 105 ? -8.779 1.290 16.915 1.00 91.75 105 PHE A N 1
ATOM 778 C CA . PHE A 1 105 ? -7.524 0.777 16.385 1.00 91.75 105 PHE A CA 1
ATOM 779 C C . PHE A 1 105 ? -6.442 1.856 16.353 1.00 91.75 105 PHE A C 1
ATOM 781 O O . PHE A 1 105 ? -5.340 1.609 16.834 1.00 91.75 105 PHE A O 1
ATOM 788 N N . ALA A 1 106 ? -6.747 3.047 15.825 1.00 90.88 106 ALA A N 1
ATOM 789 C CA . ALA A 1 106 ? -5.791 4.148 15.738 1.00 90.88 106 ALA A CA 1
ATOM 790 C C . ALA A 1 106 ? -5.268 4.576 17.119 1.00 90.88 106 ALA A C 1
ATOM 792 O O . ALA A 1 106 ? -4.056 4.654 17.308 1.00 90.88 106 ALA A O 1
ATOM 793 N N . ILE A 1 107 ? -6.158 4.760 18.098 1.00 91.62 107 ILE A N 1
ATOM 794 C CA . ILE A 1 107 ? -5.795 5.168 19.464 1.00 91.62 107 ILE A CA 1
ATOM 795 C C . ILE A 1 107 ? -4.905 4.110 20.128 1.00 91.62 107 ILE A C 1
ATOM 797 O O . ILE A 1 107 ? -3.837 4.425 20.654 1.00 91.62 107 ILE A O 1
ATOM 801 N N . MET A 1 108 ? -5.314 2.839 20.092 1.00 93.12 108 MET A N 1
ATOM 802 C CA . MET A 1 108 ? -4.541 1.753 20.708 1.00 93.12 108 MET A CA 1
ATOM 803 C C . MET A 1 108 ? -3.194 1.535 20.010 1.00 93.12 108 MET A C 1
ATOM 805 O O . MET A 1 108 ? -2.203 1.185 20.655 1.00 93.12 108 MET A O 1
ATOM 809 N N . LEU A 1 109 ? -3.153 1.729 18.692 1.00 94.00 109 LEU A N 1
ATOM 810 C CA . LEU A 1 109 ? -1.938 1.644 17.897 1.00 94.00 109 LEU A CA 1
ATOM 811 C C . LEU A 1 109 ? -0.953 2.751 18.285 1.00 94.00 109 LEU A C 1
ATOM 813 O O . LEU A 1 109 ? 0.206 2.453 18.563 1.00 94.00 109 LEU A O 1
ATOM 817 N N . GLU A 1 110 ? -1.410 4.000 18.368 1.00 92.12 110 GLU A N 1
ATOM 818 C CA . GLU A 1 110 ? -0.583 5.145 18.767 1.00 92.12 110 GLU A CA 1
ATOM 819 C C . GLU A 1 110 ? -0.003 4.964 20.171 1.00 92.12 110 GLU A C 1
ATOM 821 O O . GLU A 1 110 ? 1.203 5.117 20.359 1.00 92.12 110 GLU A O 1
ATOM 826 N N . GLN A 1 111 ? -0.813 4.520 21.137 1.00 93.94 111 GLN A N 1
ATOM 827 C CA . GLN A 1 111 ? -0.347 4.218 22.497 1.00 93.94 111 GLN A CA 1
ATOM 828 C C . GLN A 1 111 ? 0.755 3.152 22.536 1.00 93.94 111 GLN A C 1
ATOM 830 O O . GLN A 1 111 ? 1.608 3.157 23.426 1.00 93.94 111 GLN A O 1
ATOM 835 N N . ARG A 1 112 ? 0.739 2.195 21.602 1.00 93.88 112 ARG A N 1
ATOM 836 C CA . ARG A 1 112 ? 1.781 1.163 21.502 1.00 93.88 112 ARG A CA 1
ATOM 837 C C . ARG A 1 112 ? 3.016 1.685 20.780 1.00 93.88 112 ARG A C 1
ATOM 839 O O . ARG A 1 112 ? 4.122 1.389 21.222 1.00 93.88 112 ARG A O 1
ATOM 846 N N . ILE A 1 113 ? 2.839 2.485 19.731 1.00 92.38 113 ILE A N 1
ATOM 847 C CA . ILE A 1 113 ? 3.942 3.131 19.009 1.00 92.38 113 ILE A CA 1
ATOM 848 C C . ILE A 1 113 ? 4.701 4.093 19.932 1.00 92.38 113 ILE A C 1
ATOM 850 O O . ILE A 1 113 ? 5.925 4.092 19.913 1.00 92.38 113 ILE A O 1
ATOM 854 N N . GLN A 1 114 ? 4.016 4.827 20.815 1.00 93.00 114 GLN A N 1
ATOM 855 C CA . GLN A 1 114 ? 4.645 5.704 21.817 1.00 93.00 114 GLN A CA 1
ATOM 856 C C . GLN A 1 114 ? 5.586 4.970 22.788 1.00 93.00 114 GLN A C 1
ATOM 858 O O . GLN A 1 114 ? 6.442 5.595 23.408 1.00 93.00 114 GLN A O 1
ATOM 863 N N . LYS A 1 115 ? 5.451 3.645 22.935 1.00 92.75 115 LYS A N 1
ATOM 864 C CA . LYS A 1 115 ? 6.348 2.833 23.774 1.00 92.75 115 LYS A CA 1
ATOM 865 C C . LYS A 1 115 ? 7.652 2.456 23.065 1.00 92.75 115 LYS A C 1
ATOM 867 O O . LYS A 1 115 ? 8.560 1.955 23.725 1.00 92.75 115 LYS A O 1
ATOM 872 N N . VAL A 1 116 ? 7.749 2.670 21.752 1.00 92.62 116 VAL A N 1
ATOM 873 C CA . VAL A 1 116 ? 8.953 2.410 20.954 1.00 92.62 116 VAL A CA 1
ATOM 874 C C . VAL A 1 116 ? 9.929 3.562 21.162 1.00 92.62 116 VAL A C 1
ATOM 876 O O . VAL A 1 116 ? 9.627 4.705 20.831 1.00 92.62 116 VAL A O 1
ATOM 879 N N . ARG A 1 117 ? 11.102 3.270 21.733 1.00 87.94 117 ARG A N 1
ATOM 880 C CA . ARG A 1 117 ? 12.071 4.313 22.117 1.00 87.94 117 ARG A CA 1
ATOM 881 C C . ARG A 1 117 ? 12.921 4.821 20.950 1.00 87.94 117 ARG A C 1
ATOM 883 O O . ARG A 1 117 ? 13.311 5.981 20.946 1.00 87.94 117 ARG A O 1
ATOM 890 N N . TYR A 1 118 ? 13.251 3.944 20.003 1.00 89.31 118 TYR A N 1
ATOM 891 C CA . TYR A 1 118 ? 14.065 4.237 18.821 1.00 89.31 118 TYR A CA 1
ATOM 892 C C . TYR A 1 118 ? 13.818 3.175 17.737 1.00 89.31 118 TYR A C 1
ATOM 894 O O . TYR A 1 118 ? 13.310 2.092 18.031 1.00 89.31 118 TYR A O 1
ATOM 902 N N . ASP A 1 119 ? 14.225 3.446 16.494 1.00 82.81 119 ASP A N 1
ATOM 903 C CA . ASP A 1 119 ? 13.923 2.601 15.321 1.00 82.81 119 ASP A CA 1
ATOM 904 C C . ASP A 1 119 ? 14.464 1.160 15.390 1.00 82.81 119 ASP A C 1
ATOM 906 O O . ASP A 1 119 ? 14.011 0.286 14.656 1.00 82.81 119 ASP A O 1
ATOM 910 N N . GLY A 1 120 ? 15.425 0.892 16.276 1.00 86.44 120 GLY A N 1
ATOM 911 C CA . GLY A 1 120 ? 16.015 -0.431 16.487 1.00 86.44 120 GLY A CA 1
ATOM 912 C C . GLY A 1 120 ? 15.408 -1.226 17.647 1.00 86.44 120 GLY A C 1
ATOM 913 O O . GLY A 1 120 ? 15.894 -2.321 17.935 1.00 86.44 120 GLY A O 1
ATOM 914 N N . ASP A 1 121 ? 14.378 -0.710 18.325 1.00 91.56 121 ASP A N 1
ATOM 915 C CA . ASP A 1 121 ? 13.691 -1.381 19.437 1.00 91.56 121 ASP A CA 1
ATOM 916 C C . ASP A 1 121 ? 12.784 -2.515 18.925 1.00 91.56 121 ASP A C 1
ATOM 918 O O . ASP A 1 121 ? 11.552 -2.433 18.907 1.00 91.56 121 ASP A O 1
ATOM 922 N N . LYS A 1 122 ? 13.423 -3.603 18.476 1.00 91.31 122 LYS A N 1
ATOM 923 C CA . LYS A 1 122 ? 12.757 -4.777 17.891 1.00 91.31 122 LYS A CA 1
ATOM 924 C C . LYS A 1 122 ? 11.675 -5.346 18.805 1.00 91.31 122 LYS A C 1
ATOM 926 O O . LYS A 1 122 ? 10.655 -5.814 18.314 1.00 91.31 122 LYS A O 1
ATOM 931 N N . THR A 1 123 ? 11.865 -5.290 20.120 1.00 92.81 123 THR A N 1
ATOM 932 C CA . THR A 1 123 ? 10.916 -5.843 21.090 1.00 92.81 123 THR A CA 1
ATOM 933 C C . THR A 1 123 ? 9.586 -5.098 21.054 1.00 92.81 123 THR A C 1
ATOM 935 O O . THR A 1 123 ? 8.536 -5.729 20.921 1.00 92.81 123 THR A O 1
ATOM 938 N N . ASN A 1 124 ? 9.595 -3.765 21.151 1.00 93.12 124 ASN A N 1
ATOM 939 C CA . ASN A 1 124 ? 8.348 -2.998 21.092 1.00 93.12 124 ASN A CA 1
ATOM 940 C C . ASN A 1 124 ? 7.787 -2.922 19.667 1.00 93.12 124 ASN A C 1
ATOM 942 O O . ASN A 1 124 ? 6.571 -3.006 19.500 1.00 93.12 124 ASN A O 1
ATOM 946 N N . ILE A 1 125 ? 8.647 -2.885 18.643 1.00 92.94 125 ILE A N 1
ATOM 947 C CA . ILE A 1 125 ? 8.219 -2.962 17.239 1.00 92.94 125 ILE A CA 1
ATOM 948 C C . ILE A 1 125 ? 7.463 -4.271 16.965 1.00 92.94 125 ILE A C 1
ATOM 950 O O . ILE A 1 125 ? 6.387 -4.246 16.365 1.00 92.94 125 ILE A O 1
ATOM 954 N N . ASN A 1 126 ? 7.959 -5.409 17.459 1.00 94.38 126 ASN A N 1
ATOM 955 C CA . ASN A 1 126 ? 7.287 -6.700 17.309 1.00 94.38 126 ASN A CA 1
ATOM 956 C C . ASN A 1 126 ? 5.931 -6.726 18.024 1.00 94.38 126 ASN A C 1
ATOM 958 O O . ASN A 1 126 ? 4.956 -7.185 17.439 1.00 94.38 126 ASN A O 1
ATOM 962 N N . LYS A 1 127 ? 5.823 -6.144 19.226 1.00 95.12 127 LYS A N 1
ATOM 963 C CA . LYS A 1 127 ? 4.538 -6.020 19.942 1.00 95.12 127 LYS A CA 1
ATOM 964 C C . LYS A 1 127 ? 3.517 -5.166 19.184 1.00 95.12 127 LYS A C 1
ATOM 966 O O . LYS A 1 127 ? 2.321 -5.455 19.228 1.00 95.12 127 LYS A O 1
ATOM 971 N N . VAL A 1 128 ? 3.965 -4.103 18.512 1.00 94.81 128 VAL A N 1
ATOM 972 C CA . VAL A 1 128 ? 3.106 -3.290 17.633 1.00 94.81 128 VAL A CA 1
ATOM 973 C C . VAL A 1 128 ? 2.667 -4.117 16.421 1.00 94.81 128 VAL A C 1
ATOM 975 O O . VAL A 1 128 ? 1.480 -4.152 16.102 1.00 94.81 128 VAL A O 1
ATOM 978 N N . ASN A 1 129 ? 3.592 -4.842 15.789 1.00 94.75 129 ASN A N 1
ATOM 979 C CA . ASN A 1 129 ? 3.296 -5.710 14.648 1.00 94.75 129 ASN A CA 1
ATOM 980 C C . ASN A 1 129 ? 2.305 -6.832 14.992 1.00 94.75 129 ASN A C 1
ATOM 982 O O . ASN A 1 129 ? 1.376 -7.084 14.224 1.00 94.75 129 ASN A O 1
ATOM 986 N N . GLU A 1 130 ? 2.465 -7.482 16.144 1.00 94.88 130 GLU A N 1
ATOM 987 C CA . GLU A 1 130 ? 1.530 -8.491 16.653 1.00 94.88 130 GLU A CA 1
ATOM 988 C C . GLU A 1 130 ? 0.148 -7.896 16.915 1.00 94.88 130 GLU A C 1
ATOM 990 O O . GLU A 1 130 ? -0.856 -8.485 16.522 1.00 94.88 130 GLU A O 1
ATOM 995 N N . PHE A 1 131 ? 0.085 -6.703 17.516 1.00 96.12 131 PHE A N 1
ATOM 996 C CA . PHE A 1 131 ? -1.181 -6.006 17.727 1.00 96.12 131 PHE A CA 1
ATOM 997 C C . PHE A 1 131 ? -1.911 -5.739 16.405 1.00 96.12 131 PHE A C 1
ATOM 999 O O . PHE A 1 131 ? -3.093 -6.048 16.298 1.00 96.12 131 PHE A O 1
ATOM 1006 N N . ILE A 1 132 ? -1.211 -5.221 15.390 1.00 95.69 132 ILE A N 1
ATOM 1007 C CA . ILE A 1 132 ? -1.807 -4.935 14.077 1.00 95.69 132 ILE A CA 1
ATOM 1008 C C . ILE A 1 132 ? -2.363 -6.214 13.440 1.00 95.69 132 ILE A C 1
ATOM 1010 O O . ILE A 1 132 ? -3.506 -6.226 12.982 1.00 95.69 132 ILE A O 1
ATOM 1014 N N . LYS A 1 133 ? -1.574 -7.296 13.425 1.00 94.25 133 LYS A N 1
ATOM 1015 C CA . LYS A 1 133 ? -1.972 -8.575 12.815 1.00 94.25 133 LYS A CA 1
ATOM 1016 C C . LYS A 1 133 ? -3.177 -9.194 13.528 1.00 94.25 133 LYS A C 1
ATOM 1018 O O . LYS A 1 133 ? -4.113 -9.638 12.870 1.00 94.25 133 LYS A O 1
ATOM 1023 N N . ASN A 1 134 ? -3.196 -9.149 14.858 1.00 94.31 134 ASN A N 1
ATOM 1024 C CA . ASN A 1 134 ? -4.200 -9.841 15.669 1.00 94.31 134 ASN A CA 1
ATOM 1025 C C . ASN A 1 134 ? -5.442 -8.992 15.992 1.00 94.31 134 ASN A C 1
ATOM 1027 O O . ASN A 1 134 ? -6.350 -9.480 16.661 1.00 94.31 134 ASN A O 1
ATOM 1031 N N . TYR A 1 135 ? -5.507 -7.734 15.544 1.00 94.19 135 TYR A N 1
ATOM 1032 C CA . TYR A 1 135 ? -6.638 -6.855 15.849 1.00 94.19 135 TYR A CA 1
ATOM 1033 C C . TYR A 1 135 ? -7.962 -7.401 15.272 1.00 94.19 135 TYR A C 1
ATOM 1035 O O . TYR A 1 135 ? -7.980 -7.847 14.126 1.00 94.19 135 TYR A O 1
ATOM 1043 N N . PRO A 1 136 ? -9.087 -7.394 16.003 1.00 89.88 136 PRO A N 1
ATOM 1044 C CA . PRO A 1 136 ? -10.344 -7.947 15.500 1.00 89.88 136 PRO A CA 1
ATOM 1045 C C . PRO A 1 136 ? -10.856 -7.201 14.260 1.00 89.88 136 PRO A C 1
ATOM 1047 O O . PRO A 1 136 ? -10.732 -5.983 14.144 1.00 89.88 136 PRO A O 1
ATOM 1050 N N . LEU A 1 137 ? -11.445 -7.944 13.318 1.00 88.25 137 LEU A N 1
ATOM 1051 C CA . LEU A 1 137 ? -11.972 -7.368 12.082 1.00 88.25 137 LEU A CA 1
ATOM 1052 C C . LEU A 1 137 ? -13.411 -6.865 12.245 1.00 88.25 137 LEU A C 1
ATOM 1054 O O . LEU A 1 137 ? -14.259 -7.659 12.674 1.00 88.25 137 LEU A O 1
ATOM 1058 N N . PRO A 1 138 ? -13.728 -5.641 11.774 1.00 85.31 138 PRO A N 1
ATOM 1059 C CA . PRO A 1 138 ? -15.103 -5.157 11.706 1.00 85.31 138 PRO A CA 1
ATOM 1060 C C . PRO A 1 138 ? -16.014 -6.120 10.936 1.00 85.31 138 PRO A C 1
ATOM 1062 O O . PRO A 1 138 ? -15.572 -6.860 10.046 1.00 85.31 138 PRO A O 1
ATOM 1065 N N . THR A 1 139 ? -17.292 -6.143 11.304 1.00 81.06 139 THR A N 1
ATOM 1066 C CA . THR A 1 139 ? -18.335 -6.940 10.637 1.00 81.06 139 THR A CA 1
ATOM 1067 C C . THR A 1 139 ? -19.305 -6.081 9.827 1.00 81.06 139 THR A C 1
ATOM 1069 O O . THR A 1 139 ? -19.912 -6.605 8.896 1.00 81.06 139 THR A O 1
ATOM 1072 N N . GLY A 1 140 ? -19.425 -4.785 10.140 1.00 82.31 140 GLY A N 1
ATOM 1073 C CA . GLY A 1 140 ? -20.184 -3.816 9.349 1.00 82.31 140 GLY A CA 1
ATOM 1074 C C . GLY A 1 140 ? -19.507 -3.520 8.010 1.00 82.31 140 GLY A C 1
ATOM 1075 O O . GLY A 1 140 ? -18.279 -3.530 7.919 1.00 82.31 140 GLY A O 1
ATOM 1076 N N . LYS A 1 141 ? -20.301 -3.268 6.964 1.00 82.31 141 LYS A N 1
ATOM 1077 C CA . LYS A 1 141 ? -19.788 -2.947 5.623 1.00 82.31 141 LYS A CA 1
ATOM 1078 C C . LYS A 1 141 ? -19.009 -1.638 5.644 1.00 82.31 141 LYS A C 1
ATOM 1080 O O . LYS A 1 141 ? -17.862 -1.599 5.210 1.00 82.31 141 LYS A O 1
ATOM 1085 N N . GLU A 1 142 ? -19.620 -0.599 6.189 1.00 83.00 142 GLU A N 1
ATOM 1086 C CA . GLU A 1 142 ? -19.077 0.752 6.274 1.00 83.00 142 GLU A CA 1
ATOM 1087 C C . GLU A 1 142 ? -17.828 0.769 7.162 1.00 83.00 142 GLU A C 1
ATOM 1089 O O . GLU A 1 142 ? -16.777 1.236 6.726 1.00 83.00 142 GLU A O 1
ATOM 1094 N N . ASP A 1 143 ? -17.901 0.136 8.338 1.00 84.44 143 ASP A N 1
ATOM 1095 C CA . ASP A 1 143 ? -16.773 0.025 9.271 1.00 84.44 143 ASP A CA 1
ATOM 1096 C C . ASP A 1 143 ? -15.592 -0.744 8.656 1.00 84.44 143 ASP A C 1
ATOM 1098 O O . ASP A 1 143 ? -14.431 -0.376 8.847 1.00 84.44 143 ASP A O 1
ATOM 1102 N N . LEU A 1 144 ? -15.862 -1.818 7.898 1.00 88.06 144 LEU A N 1
ATOM 1103 C CA . LEU A 1 144 ? -14.813 -2.587 7.228 1.00 88.06 144 LEU A CA 1
ATOM 1104 C C . LEU A 1 144 ? -14.159 -1.774 6.106 1.00 88.06 144 LEU A C 1
ATOM 1106 O O . LEU A 1 144 ? -12.938 -1.814 5.967 1.00 88.06 144 LEU A O 1
ATOM 1110 N N . LEU A 1 145 ? -14.939 -1.022 5.326 1.00 87.31 145 LEU A N 1
ATOM 1111 C CA . LEU A 1 145 ? -14.413 -0.158 4.267 1.00 87.31 145 LEU A CA 1
ATOM 1112 C C . LEU A 1 145 ? -13.596 1.012 4.834 1.00 87.31 145 LEU A C 1
ATOM 1114 O O . LEU A 1 145 ? -12.507 1.288 4.326 1.00 87.31 145 LEU A O 1
ATOM 1118 N N . GLU A 1 146 ? -14.059 1.650 5.911 1.00 88.69 146 GLU A N 1
ATOM 1119 C CA . GLU A 1 146 ? -13.306 2.695 6.614 1.00 88.69 146 GLU A CA 1
ATOM 1120 C C . GLU A 1 146 ? -11.994 2.137 7.179 1.00 88.69 146 GLU A C 1
ATOM 1122 O O . GLU A 1 146 ? -10.925 2.736 7.020 1.00 88.69 146 GLU A O 1
ATOM 1127 N N . PHE A 1 147 ? -12.041 0.939 7.767 1.00 91.62 147 PHE A N 1
ATOM 1128 C CA . PHE A 1 147 ? -10.854 0.266 8.279 1.00 91.62 147 PHE A CA 1
ATOM 1129 C C . PHE A 1 147 ? -9.849 -0.071 7.168 1.00 91.62 147 PHE A C 1
ATOM 1131 O O . PHE A 1 147 ? -8.652 0.189 7.317 1.00 91.62 147 PHE A O 1
ATOM 1138 N N . ILE A 1 148 ? -10.323 -0.567 6.021 1.00 91.62 148 ILE A N 1
ATOM 1139 C CA . ILE A 1 148 ? -9.500 -0.832 4.831 1.00 91.62 148 ILE A CA 1
ATOM 1140 C C . ILE A 1 148 ? -8.843 0.454 4.322 1.00 91.62 148 ILE A C 1
ATOM 1142 O O . ILE A 1 148 ? -7.638 0.451 4.065 1.00 91.62 148 ILE A O 1
ATOM 1146 N N . ALA A 1 149 ? -9.589 1.557 4.213 1.00 89.25 149 ALA A N 1
ATOM 1147 C CA . ALA A 1 149 ? -9.047 2.847 3.783 1.00 89.25 149 ALA A CA 1
ATOM 1148 C C . ALA A 1 149 ? -7.971 3.363 4.757 1.00 89.25 149 ALA A C 1
ATOM 1150 O O . ALA A 1 149 ? -6.894 3.804 4.345 1.00 89.25 149 ALA A O 1
ATOM 1151 N N . SER A 1 150 ? -8.229 3.224 6.058 1.00 90.50 150 SER A N 1
ATOM 1152 C CA . SER A 1 150 ? -7.297 3.578 7.128 1.00 90.50 150 SER A CA 1
ATOM 1153 C C . SER A 1 150 ? -5.998 2.756 7.063 1.00 90.50 150 SER A C 1
ATOM 1155 O O . SER A 1 150 ? -4.899 3.292 7.231 1.00 90.50 150 SER A O 1
ATOM 1157 N N . LEU A 1 151 ? -6.087 1.449 6.794 1.00 92.00 151 LEU A N 1
ATOM 1158 C CA . LEU A 1 151 ? -4.922 0.574 6.615 1.00 92.00 151 LEU A CA 1
ATOM 1159 C C . LEU A 1 151 ? -4.170 0.860 5.311 1.00 92.00 151 LEU A C 1
ATOM 1161 O O . LEU A 1 151 ? -2.939 0.819 5.295 1.00 92.00 151 LEU A O 1
ATOM 1165 N N . ASP A 1 152 ? -4.882 1.176 4.231 1.00 90.69 152 ASP A N 1
ATOM 1166 C CA . ASP A 1 152 ? -4.277 1.464 2.933 1.00 90.69 152 ASP A CA 1
ATOM 1167 C C . ASP A 1 152 ? -3.399 2.724 2.977 1.00 90.69 152 ASP A C 1
ATOM 1169 O O . ASP A 1 152 ? -2.278 2.715 2.466 1.00 90.69 152 ASP A O 1
ATOM 1173 N N . ALA A 1 153 ? -3.845 3.772 3.677 1.00 88.31 153 ALA A N 1
ATOM 1174 C CA . ALA A 1 153 ? -3.022 4.950 3.944 1.00 88.31 153 ALA A CA 1
ATOM 1175 C C . ALA A 1 153 ? -1.744 4.596 4.730 1.00 88.31 153 ALA A C 1
ATOM 1177 O O . ALA A 1 153 ? -0.647 5.018 4.357 1.00 88.31 153 ALA A O 1
ATOM 1178 N N . ARG A 1 154 ? -1.860 3.769 5.781 1.00 89.94 154 ARG A N 1
ATOM 1179 C CA . ARG A 1 154 ? -0.718 3.382 6.630 1.00 89.94 154 ARG A CA 1
ATOM 1180 C C . ARG A 1 154 ? 0.267 2.440 5.941 1.00 89.94 154 ARG A C 1
ATOM 1182 O O . ARG A 1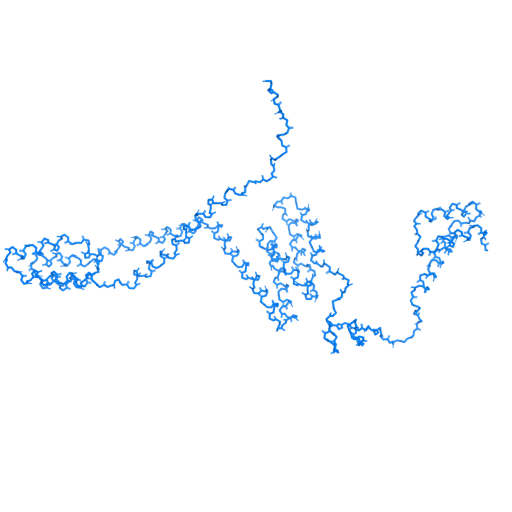 154 ? 1.465 2.596 6.129 1.00 89.94 154 ARG A O 1
ATOM 1189 N N . ARG A 1 155 ? -0.173 1.488 5.109 1.00 89.06 155 ARG A N 1
ATOM 1190 C CA . ARG A 1 155 ? 0.771 0.588 4.409 1.00 89.06 155 ARG A CA 1
ATOM 1191 C C . ARG A 1 155 ? 1.557 1.291 3.299 1.00 89.06 155 ARG A C 1
ATOM 1193 O O . ARG A 1 155 ? 2.583 0.777 2.853 1.00 89.06 155 ARG A O 1
ATOM 1200 N N . ARG A 1 156 ? 1.052 2.421 2.791 1.00 85.12 156 ARG A N 1
ATOM 1201 C CA . ARG A 1 156 ? 1.762 3.242 1.802 1.00 85.12 156 ARG A CA 1
ATOM 1202 C C . ARG A 1 156 ? 2.870 4.068 2.454 1.00 85.12 156 ARG A C 1
ATOM 1204 O O . ARG A 1 156 ? 3.800 4.453 1.763 1.00 85.12 156 ARG A O 1
ATOM 1211 N N . SER A 1 157 ? 2.840 4.308 3.764 1.00 83.06 157 SER A N 1
ATOM 1212 C CA . SER A 1 157 ? 3.961 4.970 4.431 1.00 83.06 157 SER A CA 1
ATOM 1213 C C . SER A 1 157 ? 5.123 3.994 4.658 1.00 83.06 157 SER A C 1
ATOM 1215 O O . SER A 1 157 ? 4.936 2.813 4.967 1.00 83.06 157 SER A O 1
ATOM 1217 N N . LYS A 1 158 ? 6.357 4.483 4.487 1.00 80.44 158 LYS A N 1
ATOM 1218 C CA . LYS A 1 158 ? 7.566 3.718 4.813 1.00 80.44 158 LYS A CA 1
ATOM 1219 C C . LYS A 1 158 ? 7.700 3.675 6.337 1.00 80.44 158 LYS A C 1
ATOM 1221 O O . LYS A 1 158 ? 7.972 4.700 6.951 1.00 80.44 158 LYS A O 1
ATOM 1226 N N . SER A 1 159 ? 7.481 2.510 6.940 1.00 85.50 159 SER A N 1
ATOM 1227 C CA . SER A 1 159 ? 7.570 2.314 8.392 1.00 85.50 159 SER A CA 1
ATOM 1228 C C . SER A 1 159 ? 7.978 0.883 8.744 1.00 85.50 159 SER A C 1
ATOM 1230 O O . SER A 1 159 ? 7.797 -0.032 7.940 1.00 85.50 159 SER A O 1
ATOM 1232 N N . ASN A 1 160 ? 8.447 0.673 9.977 1.00 88.88 160 ASN A N 1
ATOM 1233 C CA . ASN A 1 160 ? 8.782 -0.654 10.521 1.00 88.88 160 ASN A CA 1
ATOM 1234 C C . ASN A 1 160 ? 7.562 -1.590 10.671 1.00 88.88 160 ASN A C 1
ATOM 1236 O O . ASN A 1 160 ? 7.713 -2.764 11.004 1.00 88.88 160 ASN A O 1
ATOM 1240 N N . TYR A 1 161 ? 6.356 -1.070 10.423 1.00 91.62 161 TYR A N 1
ATOM 1241 C CA . TYR A 1 161 ? 5.081 -1.776 10.561 1.00 91.62 161 TYR A CA 1
ATOM 1242 C C . TYR A 1 161 ? 4.408 -2.059 9.213 1.00 91.62 161 TYR A C 1
ATOM 1244 O O . TYR A 1 161 ? 3.306 -2.608 9.165 1.00 91.62 161 TYR A O 1
ATOM 1252 N N . GLN A 1 162 ? 5.052 -1.675 8.104 1.00 90.19 162 GLN A N 1
ATOM 1253 C CA . GLN A 1 162 ? 4.477 -1.747 6.762 1.00 90.19 162 GLN A CA 1
ATOM 1254 C C . GLN A 1 162 ? 3.995 -3.159 6.398 1.00 90.19 162 GLN A C 1
ATOM 1256 O O . GLN A 1 162 ? 2.903 -3.320 5.849 1.00 90.19 162 GLN A O 1
ATOM 1261 N N . GLU A 1 163 ? 4.778 -4.181 6.740 1.00 89.69 163 GLU A N 1
ATOM 1262 C CA . GLU A 1 163 ? 4.420 -5.582 6.501 1.00 89.69 163 GLU A CA 1
ATOM 1263 C C . GLU A 1 163 ? 3.191 -6.010 7.307 1.00 89.69 163 GLU A C 1
ATOM 1265 O O . GLU A 1 163 ? 2.310 -6.688 6.778 1.00 89.69 163 GLU A O 1
ATOM 1270 N N . ALA A 1 164 ? 3.092 -5.581 8.569 1.00 93.81 164 ALA A N 1
ATOM 1271 C CA . ALA A 1 164 ? 1.945 -5.882 9.415 1.00 93.81 164 ALA A CA 1
ATOM 1272 C C . ALA A 1 164 ? 0.671 -5.200 8.898 1.00 93.81 164 ALA A C 1
ATOM 1274 O O . ALA A 1 164 ? -0.370 -5.854 8.813 1.00 93.81 164 ALA A O 1
ATOM 1275 N N . TYR A 1 165 ? 0.752 -3.933 8.468 1.00 94.62 165 TYR A N 1
ATOM 1276 C CA . TYR A 1 165 ? -0.379 -3.254 7.829 1.00 94.62 165 TYR A CA 1
ATOM 1277 C C . TYR A 1 165 ? -0.819 -3.958 6.548 1.00 94.62 165 TYR A C 1
ATOM 1279 O O . TYR A 1 165 ? -2.016 -4.123 6.329 1.00 94.62 165 TYR A O 1
ATOM 1287 N N . ASN A 1 166 ? 0.126 -4.398 5.711 1.00 91.75 166 ASN A N 1
ATOM 1288 C CA . ASN A 1 166 ? -0.208 -5.102 4.477 1.00 91.75 166 ASN A CA 1
ATOM 1289 C C . ASN A 1 166 ? -0.871 -6.458 4.760 1.00 91.75 166 ASN A C 1
ATOM 1291 O O . ASN A 1 166 ? -1.889 -6.767 4.147 1.00 91.75 166 ASN A O 1
ATOM 1295 N N . ALA A 1 167 ? -0.354 -7.234 5.717 1.00 93.38 167 ALA A N 1
ATOM 1296 C CA . ALA A 1 167 ? -0.968 -8.496 6.127 1.00 93.38 167 ALA A CA 1
ATOM 1297 C C . ALA A 1 167 ? -2.403 -8.283 6.632 1.00 93.38 167 ALA A C 1
ATOM 1299 O O . ALA A 1 167 ? -3.327 -8.957 6.177 1.00 93.38 167 ALA A O 1
ATOM 1300 N N . LYS A 1 168 ? -2.607 -7.284 7.503 1.00 94.75 168 LYS A N 1
ATOM 1301 C CA . LYS A 1 168 ? -3.933 -6.992 8.050 1.00 94.75 168 LYS A CA 1
ATOM 1302 C C . LYS A 1 168 ? -4.911 -6.496 6.990 1.00 94.75 168 LYS A C 1
ATOM 1304 O O . LYS A 1 168 ? -6.069 -6.903 6.971 1.00 94.75 168 LYS A O 1
ATOM 1309 N N . TYR A 1 169 ? -4.437 -5.657 6.074 1.00 94.25 169 TYR A N 1
ATOM 1310 C CA . TYR A 1 169 ? -5.216 -5.189 4.933 1.00 94.25 169 TYR A CA 1
ATOM 1311 C C . TYR A 1 169 ? -5.686 -6.362 4.059 1.00 94.25 169 TYR A C 1
ATOM 1313 O O . TYR A 1 169 ? -6.864 -6.421 3.722 1.00 94.25 169 TYR A O 1
ATOM 1321 N N . GLN A 1 170 ? -4.817 -7.331 3.745 1.00 92.56 170 GLN A N 1
ATOM 1322 C CA . GLN A 1 170 ? -5.198 -8.502 2.940 1.00 92.56 170 GLN A CA 1
ATOM 1323 C C . GLN A 1 170 ? -6.259 -9.373 3.626 1.00 92.56 170 GLN A C 1
ATOM 1325 O O . GLN A 1 170 ? -7.177 -9.866 2.968 1.00 92.56 170 GLN A O 1
ATOM 1330 N N . GLU A 1 171 ? -6.184 -9.515 4.949 1.00 93.25 171 GLU A N 1
ATOM 1331 C CA . GLU A 1 171 ? -7.215 -10.192 5.742 1.00 93.25 171 GLU A CA 1
ATOM 1332 C C . GLU A 1 171 ? -8.572 -9.472 5.623 1.00 93.25 171 GLU A C 1
ATOM 1334 O O . GLU A 1 171 ? -9.594 -10.103 5.346 1.00 93.25 171 GLU A O 1
ATOM 1339 N N . CYS A 1 172 ? -8.573 -8.136 5.732 1.00 92.00 172 CYS A N 1
ATOM 1340 C CA . CYS A 1 172 ? -9.773 -7.311 5.565 1.00 92.00 172 CYS A CA 1
ATOM 1341 C C . CYS A 1 172 ? -10.360 -7.433 4.155 1.00 92.00 172 CYS A C 1
ATOM 1343 O O . CYS A 1 172 ? -11.564 -7.610 4.005 1.00 92.00 172 CYS A O 1
ATOM 1345 N N . VAL A 1 173 ? -9.513 -7.364 3.124 1.00 91.81 173 VAL A N 1
ATOM 1346 C CA . VAL A 1 173 ? -9.907 -7.500 1.713 1.00 91.81 173 VAL A CA 1
ATOM 1347 C C . VAL A 1 173 ? -10.517 -8.874 1.457 1.00 91.81 173 VAL A C 1
ATOM 1349 O O . VAL A 1 173 ? -11.546 -8.970 0.795 1.00 91.81 173 VAL A O 1
ATOM 1352 N N . THR A 1 174 ? -9.909 -9.936 1.986 1.00 91.88 174 THR A N 1
ATOM 1353 C CA . THR A 1 174 ? -10.420 -11.306 1.842 1.00 91.88 174 THR A CA 1
ATOM 1354 C C . THR A 1 174 ? -11.791 -11.430 2.493 1.00 91.88 174 THR A C 1
ATOM 1356 O O . THR A 1 174 ? -12.735 -11.893 1.857 1.00 91.88 174 THR A O 1
ATOM 1359 N N . LYS A 1 175 ? -11.940 -10.924 3.723 1.00 90.38 175 LYS A N 1
ATOM 1360 C CA . LYS A 1 175 ? -13.231 -10.896 4.417 1.00 90.38 175 LYS A CA 1
ATOM 1361 C C . LYS A 1 175 ? -14.274 -10.073 3.654 1.00 90.38 175 LYS A C 1
ATOM 1363 O O . LYS A 1 175 ? -15.402 -10.531 3.507 1.00 90.38 175 LYS A O 1
ATOM 1368 N N . ALA A 1 176 ? -13.904 -8.904 3.130 1.00 90.06 176 ALA A N 1
ATOM 1369 C CA . ALA A 1 176 ? -14.792 -8.044 2.350 1.00 90.06 176 ALA A CA 1
ATOM 1370 C C . ALA A 1 176 ? -15.259 -8.723 1.054 1.00 90.06 176 ALA A C 1
ATOM 1372 O O . ALA A 1 176 ? -16.447 -8.692 0.750 1.00 90.06 176 ALA A O 1
ATOM 1373 N N . LYS A 1 177 ? -14.353 -9.390 0.325 1.00 89.69 177 LYS A N 1
ATOM 1374 C CA . LYS A 1 177 ? -14.689 -10.159 -0.886 1.00 89.69 177 LYS A CA 1
ATOM 1375 C C . LYS A 1 177 ? -15.670 -11.294 -0.589 1.00 89.69 177 LYS A C 1
ATOM 1377 O O . LYS A 1 177 ? -16.564 -11.536 -1.391 1.00 89.69 177 LYS A O 1
ATOM 1382 N N . THR A 1 178 ? -15.525 -11.961 0.556 1.00 88.56 178 THR A N 1
ATOM 1383 C CA . THR A 1 178 ? -16.431 -13.042 0.971 1.00 88.56 178 THR A CA 1
ATOM 1384 C C . THR A 1 178 ? -17.789 -12.517 1.440 1.00 88.56 178 THR A C 1
ATOM 1386 O O . THR A 1 178 ? -18.816 -13.074 1.068 1.00 88.56 178 THR A O 1
ATOM 1389 N N . LEU A 1 179 ? -17.816 -11.450 2.246 1.00 85.38 179 LEU A N 1
ATOM 1390 C CA . LEU A 1 179 ? -19.058 -10.894 2.800 1.00 85.38 179 LEU A CA 1
ATOM 1391 C C . LEU A 1 179 ? -19.887 -10.117 1.770 1.00 85.38 179 LEU A C 1
ATOM 1393 O O . LEU A 1 179 ? -21.113 -10.124 1.850 1.00 85.38 179 LEU A O 1
ATOM 1397 N N . PHE A 1 180 ? -19.231 -9.455 0.816 1.00 85.38 180 PHE A N 1
ATOM 1398 C CA . PHE A 1 180 ? -19.858 -8.569 -0.171 1.00 85.38 180 PHE A CA 1
ATOM 1399 C C . PHE A 1 180 ? -19.665 -9.077 -1.604 1.00 85.38 180 PHE A C 1
ATOM 1401 O O . PHE A 1 180 ? -19.493 -8.297 -2.542 1.00 85.38 180 PHE A O 1
ATOM 1408 N N . ALA A 1 181 ? -19.670 -10.400 -1.781 1.00 82.94 181 ALA A N 1
ATOM 1409 C CA . ALA A 1 181 ? -19.579 -11.018 -3.096 1.00 82.94 181 ALA A CA 1
ATOM 1410 C C . ALA A 1 181 ? -20.713 -10.512 -4.011 1.00 82.94 181 ALA A C 1
ATOM 1412 O O . ALA A 1 181 ? -21.887 -10.583 -3.653 1.00 82.94 181 ALA A O 1
ATOM 1413 N N . GLY A 1 182 ? -20.356 -10.000 -5.194 1.00 78.38 182 GLY A N 1
ATOM 1414 C CA . GLY A 1 182 ? -21.306 -9.454 -6.173 1.00 78.38 182 GLY A CA 1
ATOM 1415 C C . GLY A 1 182 ? -21.550 -7.943 -6.081 1.00 78.38 182 GLY A C 1
ATOM 1416 O O . GLY A 1 182 ? -22.214 -7.395 -6.955 1.00 78.38 182 GLY A O 1
ATOM 1417 N N . ASP A 1 183 ? -20.986 -7.253 -5.086 1.00 85.94 183 ASP A N 1
ATOM 1418 C CA . ASP A 1 183 ? -21.041 -5.792 -4.988 1.00 85.94 183 ASP A CA 1
ATOM 1419 C C . ASP A 1 183 ? -19.953 -5.155 -5.880 1.00 85.94 183 ASP A C 1
ATOM 1421 O O . ASP A 1 183 ? -18.745 -5.277 -5.621 1.00 85.94 183 ASP A O 1
ATOM 1425 N N . SER A 1 184 ? -20.376 -4.509 -6.973 1.00 84.38 184 SER A N 1
ATOM 1426 C CA . SER A 1 184 ? -19.481 -3.860 -7.943 1.00 84.38 184 SER A CA 1
ATOM 1427 C C . SER A 1 184 ? -18.674 -2.727 -7.322 1.00 84.38 184 SER A C 1
ATOM 1429 O O . SER A 1 184 ? -17.495 -2.556 -7.648 1.00 84.38 184 SER A O 1
ATOM 1431 N N . ASP A 1 185 ? -19.282 -1.984 -6.403 1.00 83.31 185 ASP A N 1
ATOM 1432 C CA . ASP A 1 185 ? -18.701 -0.780 -5.826 1.00 83.31 185 ASP A CA 1
ATOM 1433 C C . ASP A 1 185 ? -17.578 -1.173 -4.874 1.00 83.31 185 ASP A C 1
ATOM 1435 O O . ASP A 1 185 ? -16.447 -0.702 -5.019 1.00 83.31 185 ASP A O 1
ATOM 1439 N N . VAL A 1 186 ? -17.837 -2.144 -3.991 1.00 85.69 186 VAL A N 1
ATOM 1440 C CA . VAL A 1 186 ? -16.810 -2.717 -3.108 1.00 85.69 186 VAL A CA 1
ATOM 1441 C C . VAL A 1 186 ? -15.667 -3.303 -3.935 1.00 85.69 186 VAL A C 1
ATOM 1443 O O . VAL A 1 186 ? -14.500 -3.010 -3.679 1.00 85.69 186 VAL A O 1
ATOM 1446 N N . THR A 1 187 ? -15.978 -4.080 -4.972 1.00 86.81 187 THR A N 1
ATOM 1447 C CA . THR A 1 187 ? -14.951 -4.705 -5.819 1.00 86.81 187 THR A CA 1
ATOM 1448 C C . THR A 1 187 ? -14.070 -3.662 -6.515 1.00 86.81 187 THR A C 1
ATOM 1450 O O . THR A 1 187 ? -12.844 -3.808 -6.549 1.00 86.81 187 THR A O 1
ATOM 1453 N N . SER A 1 188 ? -14.668 -2.583 -7.028 1.00 86.44 188 SER A N 1
ATOM 1454 C CA . SER A 1 188 ? -13.940 -1.497 -7.690 1.00 86.44 188 SER A CA 1
ATOM 1455 C C . SER A 1 188 ? -13.015 -0.735 -6.728 1.00 86.44 188 SER A C 1
ATOM 1457 O O . SER A 1 188 ? -11.853 -0.485 -7.065 1.00 86.44 188 SER A O 1
ATOM 1459 N N . LEU A 1 189 ? -13.472 -0.458 -5.501 1.00 86.06 189 LEU A N 1
ATOM 1460 C CA . LEU A 1 189 ? -12.684 0.202 -4.455 1.00 86.06 189 LEU A CA 1
ATOM 1461 C C . LEU A 1 189 ? -11.486 -0.653 -4.019 1.00 86.06 189 LEU A C 1
ATOM 1463 O O . LEU A 1 189 ? -10.361 -0.155 -3.882 1.00 86.06 189 LEU A O 1
ATOM 1467 N N . LEU A 1 190 ? -11.689 -1.963 -3.849 1.00 88.69 190 LEU A N 1
ATOM 1468 C CA . LEU A 1 190 ? -10.608 -2.896 -3.521 1.00 88.69 190 LEU A CA 1
ATOM 1469 C C . LEU A 1 190 ? -9.572 -2.965 -4.657 1.00 88.69 190 LEU A C 1
ATOM 1471 O O . LEU A 1 190 ? -8.369 -2.900 -4.407 1.00 88.69 190 LEU A O 1
ATOM 1475 N N . ALA A 1 191 ? -10.018 -3.000 -5.915 1.00 86.62 191 ALA A N 1
ATOM 1476 C CA . ALA A 1 191 ? -9.117 -2.986 -7.066 1.00 86.62 191 ALA A CA 1
ATOM 1477 C C . ALA A 1 191 ? -8.316 -1.673 -7.175 1.00 86.62 191 ALA A C 1
ATOM 1479 O O . ALA A 1 191 ? -7.129 -1.689 -7.517 1.00 86.62 191 ALA A O 1
ATOM 1480 N N . GLN A 1 192 ? -8.938 -0.529 -6.877 1.00 86.25 192 GLN A N 1
ATOM 1481 C CA . GLN A 1 192 ? -8.272 0.774 -6.891 1.00 86.25 192 GLN A CA 1
ATOM 1482 C C . GLN A 1 192 ? -7.185 0.867 -5.813 1.00 86.25 192 GLN A C 1
ATOM 1484 O O . GLN A 1 192 ? -6.063 1.303 -6.094 1.00 86.25 192 GLN A O 1
ATOM 1489 N N . THR A 1 193 ? -7.496 0.433 -4.591 1.00 85.81 193 THR A N 1
ATOM 1490 C CA . THR A 1 193 ? -6.548 0.455 -3.468 1.00 85.81 193 THR A CA 1
ATOM 1491 C C . THR A 1 193 ? -5.366 -0.492 -3.708 1.00 85.81 193 THR A C 1
ATOM 1493 O O . THR A 1 193 ? -4.217 -0.126 -3.447 1.00 85.81 193 THR A O 1
ATOM 1496 N N . GLU A 1 194 ? -5.593 -1.662 -4.312 1.00 85.06 194 GLU A N 1
ATOM 1497 C CA . GLU A 1 194 ? -4.528 -2.597 -4.691 1.00 85.06 194 GLU A CA 1
ATOM 1498 C C . GLU A 1 194 ? -3.607 -2.047 -5.794 1.00 85.06 194 GLU A C 1
ATOM 1500 O O . GLU A 1 194 ? -2.380 -2.075 -5.648 1.00 85.06 194 GLU A O 1
ATOM 1505 N N . LYS A 1 195 ? -4.175 -1.474 -6.866 1.00 82.56 195 LYS A N 1
ATOM 1506 C CA . LYS A 1 195 ? -3.395 -0.816 -7.931 1.00 82.56 195 LYS A CA 1
ATOM 1507 C C . LYS A 1 195 ? -2.537 0.325 -7.383 1.00 82.56 195 LYS A C 1
ATOM 1509 O O . LYS A 1 195 ? -1.356 0.415 -7.722 1.00 82.56 195 LYS A O 1
ATOM 1514 N N . GLY A 1 196 ? -3.108 1.163 -6.514 1.00 79.25 196 GLY A N 1
ATOM 1515 C CA . GLY A 1 196 ? -2.403 2.286 -5.893 1.00 79.25 196 GLY A CA 1
ATOM 1516 C C . GLY A 1 196 ? -1.178 1.845 -5.090 1.00 79.25 196 GLY A C 1
ATOM 1517 O O . GLY A 1 196 ? -0.104 2.433 -5.219 1.00 79.25 196 GLY A O 1
ATOM 1518 N N . TYR A 1 197 ? -1.296 0.763 -4.321 1.00 80.50 197 TYR A N 1
ATOM 1519 C CA . TYR A 1 197 ? -0.162 0.228 -3.568 1.00 80.50 197 TYR A CA 1
ATOM 1520 C C . TYR A 1 197 ? 0.898 -0.428 -4.445 1.00 80.50 197 TYR A C 1
ATOM 1522 O O . TYR A 1 197 ? 2.079 -0.197 -4.208 1.00 80.50 197 TYR A O 1
ATOM 1530 N N . ARG A 1 198 ? 0.514 -1.189 -5.478 1.00 77.44 198 ARG A N 1
ATOM 1531 C CA . ARG A 1 198 ? 1.486 -1.772 -6.422 1.00 77.44 198 ARG A CA 1
ATOM 1532 C C . ARG A 1 198 ? 2.301 -0.695 -7.137 1.00 77.44 198 ARG A C 1
ATOM 1534 O O . ARG A 1 198 ? 3.508 -0.847 -7.297 1.00 77.44 198 ARG A O 1
ATOM 1541 N N . ALA A 1 199 ? 1.662 0.408 -7.528 1.00 72.12 199 ALA A N 1
ATOM 1542 C CA . ALA A 1 199 ? 2.370 1.557 -8.085 1.00 72.12 199 ALA A CA 1
ATOM 1543 C C . ALA A 1 199 ? 3.329 2.173 -7.053 1.00 72.12 199 ALA A C 1
ATOM 1545 O O . ALA A 1 199 ? 4.489 2.435 -7.365 1.00 72.12 199 ALA A O 1
ATOM 1546 N N . HIS A 1 200 ? 2.874 2.344 -5.809 1.00 74.12 200 HIS A N 1
ATOM 1547 C CA . HIS A 1 200 ? 3.698 2.882 -4.731 1.00 74.12 200 HIS A CA 1
ATOM 1548 C C . HIS A 1 200 ? 4.927 2.008 -4.422 1.00 74.12 200 HIS A C 1
ATOM 1550 O O . HIS A 1 200 ? 6.037 2.529 -4.321 1.00 74.12 200 HIS A O 1
ATOM 1556 N N . THR A 1 201 ? 4.767 0.685 -4.303 1.00 74.88 201 THR A N 1
ATOM 1557 C CA . THR A 1 201 ? 5.884 -0.235 -4.023 1.00 74.88 201 THR A CA 1
ATOM 1558 C C . THR A 1 201 ? 6.871 -0.311 -5.180 1.00 74.88 201 THR A C 1
ATOM 1560 O O . THR A 1 201 ? 8.078 -0.333 -4.937 1.00 74.88 201 THR A O 1
ATOM 1563 N N . PHE A 1 202 ? 6.391 -0.274 -6.427 1.00 70.44 202 PHE A N 1
ATOM 1564 C CA . PHE A 1 202 ? 7.254 -0.224 -7.605 1.00 70.44 202 PHE A CA 1
ATOM 1565 C C . PHE A 1 202 ? 8.099 1.055 -7.625 1.00 70.44 202 PHE A C 1
ATOM 1567 O O . PHE A 1 202 ? 9.319 0.992 -7.758 1.00 70.44 202 PHE A O 1
ATOM 1574 N N . ILE A 1 203 ? 7.474 2.214 -7.396 1.00 69.75 203 ILE A N 1
ATOM 1575 C CA . ILE A 1 203 ? 8.177 3.502 -7.319 1.00 69.75 203 ILE A CA 1
ATOM 1576 C C . ILE A 1 203 ? 9.201 3.492 -6.175 1.00 69.75 203 ILE A C 1
ATOM 1578 O O . ILE A 1 203 ? 10.355 3.871 -6.377 1.00 69.75 203 ILE A O 1
ATOM 1582 N N . ALA A 1 204 ? 8.815 3.016 -4.988 1.00 69.44 204 ALA A N 1
ATOM 1583 C CA . ALA A 1 204 ? 9.716 2.923 -3.844 1.00 69.44 204 ALA A CA 1
ATOM 1584 C C . ALA A 1 204 ? 10.923 2.011 -4.131 1.00 69.44 204 ALA A C 1
ATOM 1586 O O . ALA A 1 204 ? 12.055 2.384 -3.822 1.00 69.44 204 ALA A O 1
ATOM 1587 N N . SER A 1 205 ? 10.704 0.856 -4.764 1.00 66.44 205 SER A N 1
ATOM 1588 C CA . SER A 1 205 ? 11.764 -0.087 -5.143 1.00 66.44 205 SER A CA 1
ATOM 1589 C C . SER A 1 205 ? 12.740 0.522 -6.159 1.00 66.44 205 SER A C 1
ATOM 1591 O O . SER A 1 205 ? 13.954 0.477 -5.951 1.00 66.44 205 SER A O 1
ATOM 1593 N N . VAL A 1 206 ? 12.229 1.199 -7.193 1.00 68.31 206 VAL A N 1
ATOM 1594 C CA . VAL A 1 206 ? 13.053 1.891 -8.200 1.00 68.31 206 VAL A CA 1
ATOM 1595 C C . VAL A 1 206 ? 13.922 2.981 -7.562 1.00 68.31 206 VAL A C 1
ATOM 1597 O O . VAL A 1 206 ? 15.109 3.090 -7.875 1.00 68.31 206 VAL A O 1
ATOM 1600 N N . ILE A 1 207 ? 13.375 3.755 -6.619 1.00 66.50 207 ILE A N 1
ATOM 1601 C CA . ILE A 1 207 ? 14.130 4.793 -5.898 1.00 66.50 207 ILE A CA 1
ATOM 1602 C C . ILE A 1 207 ? 15.234 4.173 -5.032 1.00 66.50 207 ILE A C 1
ATOM 1604 O O . ILE A 1 207 ? 16.365 4.666 -5.030 1.00 66.50 207 ILE A O 1
ATOM 1608 N N . GLN A 1 208 ? 14.929 3.091 -4.307 1.00 69.38 208 GLN A N 1
ATOM 1609 C CA . GLN A 1 208 ? 15.902 2.416 -3.442 1.00 69.38 208 GLN A CA 1
ATOM 1610 C C . GLN A 1 208 ? 17.038 1.765 -4.242 1.00 69.38 208 GLN A C 1
ATOM 1612 O O . GLN A 1 208 ? 18.160 1.688 -3.749 1.00 69.38 208 GLN A O 1
ATOM 1617 N N . HIS A 1 209 ? 16.784 1.299 -5.467 1.00 71.75 209 HIS A N 1
ATOM 1618 C CA . HIS A 1 209 ? 17.767 0.557 -6.269 1.00 71.75 209 HIS A CA 1
ATOM 1619 C C . HIS A 1 209 ? 18.337 1.366 -7.436 1.00 71.75 209 HIS A C 1
ATOM 1621 O O . HIS A 1 209 ? 18.966 0.801 -8.329 1.00 71.75 209 HIS A O 1
ATOM 1627 N N . LYS A 1 210 ? 18.216 2.702 -7.398 1.00 79.88 210 LYS A N 1
ATOM 1628 C CA . LYS A 1 210 ? 18.688 3.600 -8.466 1.00 79.88 210 LYS A CA 1
ATOM 1629 C C . LYS A 1 210 ? 20.137 3.345 -8.901 1.00 79.88 210 LYS A C 1
ATOM 1631 O O . LYS A 1 210 ? 20.440 3.429 -10.084 1.00 79.88 210 LYS A O 1
ATOM 1636 N N . LYS A 1 211 ? 21.024 2.993 -7.959 1.00 79.06 211 LYS A N 1
ATOM 1637 C CA . LYS A 1 211 ? 22.437 2.684 -8.244 1.00 79.06 211 LYS A CA 1
ATOM 1638 C C . LYS A 1 211 ? 22.596 1.355 -8.988 1.00 79.06 211 LYS A C 1
ATOM 1640 O O . LYS A 1 211 ? 23.341 1.295 -9.954 1.00 79.06 211 LYS A O 1
ATOM 1645 N N . ILE A 1 212 ? 21.868 0.319 -8.569 1.00 80.56 212 ILE A N 1
ATOM 1646 C CA . ILE A 1 212 ? 21.909 -1.015 -9.189 1.00 80.56 212 ILE A CA 1
ATOM 1647 C C . ILE A 1 212 ? 21.317 -0.954 -10.599 1.00 80.56 212 ILE A C 1
ATOM 1649 O O . ILE A 1 212 ? 21.909 -1.477 -11.536 1.00 80.56 212 ILE A O 1
ATOM 1653 N N . ILE A 1 213 ? 20.192 -0.253 -10.764 1.00 81.69 213 ILE A N 1
ATOM 1654 C CA . ILE A 1 213 ? 19.546 -0.055 -12.068 1.00 81.69 213 ILE A CA 1
ATOM 1655 C C . ILE A 1 213 ? 20.480 0.705 -13.016 1.00 81.69 213 ILE A C 1
ATOM 1657 O O . ILE A 1 213 ? 20.632 0.312 -14.169 1.00 81.69 213 ILE A O 1
ATOM 1661 N N . PHE A 1 214 ? 21.154 1.754 -12.532 1.00 79.50 214 PHE A N 1
ATOM 1662 C CA . PHE A 1 214 ? 22.138 2.488 -13.327 1.00 79.50 214 PHE A CA 1
ATOM 1663 C C . PHE A 1 214 ? 23.304 1.594 -13.772 1.00 79.50 214 PHE A C 1
ATOM 1665 O O . PHE A 1 214 ? 23.644 1.584 -14.951 1.00 79.50 214 PHE A O 1
ATOM 1672 N N . ILE A 1 215 ? 23.864 0.789 -12.862 1.00 83.94 215 ILE A N 1
ATOM 1673 C CA . ILE A 1 215 ? 24.937 -0.164 -13.186 1.00 83.94 215 ILE A CA 1
ATOM 1674 C C . ILE A 1 215 ? 24.461 -1.184 -14.226 1.00 83.94 215 ILE A C 1
ATOM 1676 O O . ILE A 1 215 ? 25.157 -1.412 -15.209 1.00 83.94 215 ILE A O 1
ATOM 1680 N N . ALA A 1 216 ? 23.262 -1.747 -14.066 1.00 85.38 216 ALA A N 1
ATOM 1681 C CA . ALA A 1 216 ? 22.701 -2.699 -15.022 1.00 85.38 216 ALA A CA 1
ATOM 1682 C C . ALA A 1 216 ? 22.545 -2.087 -16.426 1.00 85.38 216 ALA A C 1
ATOM 1684 O O . ALA A 1 216 ? 22.890 -2.727 -17.416 1.00 85.38 216 ALA A O 1
ATOM 1685 N N . ILE A 1 217 ? 22.090 -0.832 -16.523 1.00 86.69 217 ILE A N 1
ATOM 1686 C CA . ILE A 1 217 ? 21.984 -0.116 -17.804 1.00 86.69 217 ILE A CA 1
ATOM 1687 C C . ILE A 1 217 ? 23.367 0.082 -18.435 1.00 86.69 217 ILE A C 1
ATOM 1689 O O . ILE A 1 217 ? 23.533 -0.186 -19.623 1.00 86.69 217 ILE A O 1
ATOM 1693 N N . VAL A 1 218 ? 24.366 0.509 -17.655 1.00 88.00 218 VAL A N 1
ATOM 1694 C CA . VAL A 1 218 ? 25.745 0.684 -18.144 1.00 88.00 218 VAL A CA 1
ATOM 1695 C C . VAL A 1 218 ? 26.320 -0.641 -18.644 1.00 88.00 218 VAL A C 1
ATOM 1697 O O . VAL A 1 218 ? 26.883 -0.680 -19.733 1.00 88.00 218 VAL A O 1
ATOM 1700 N N . VAL A 1 219 ? 26.118 -1.739 -17.912 1.00 90.31 219 VAL A N 1
ATOM 1701 C CA . VAL A 1 219 ? 26.567 -3.077 -18.325 1.00 90.31 219 VAL A CA 1
ATOM 1702 C C . VAL A 1 219 ? 25.902 -3.504 -19.633 1.00 90.31 219 VAL A C 1
ATOM 1704 O O . VAL A 1 219 ? 26.590 -3.977 -20.528 1.00 90.31 219 VAL A O 1
ATOM 1707 N N . VAL A 1 220 ? 24.595 -3.285 -19.802 1.00 88.38 220 VAL A N 1
ATOM 1708 C CA . VAL A 1 220 ? 23.898 -3.601 -21.063 1.00 88.38 220 VAL A CA 1
ATOM 1709 C C . VAL A 1 220 ? 24.435 -2.771 -22.232 1.00 88.38 220 VAL A C 1
ATOM 1711 O O . VAL A 1 220 ? 24.579 -3.294 -23.336 1.00 88.38 220 VAL A O 1
ATOM 1714 N N . LEU A 1 221 ? 24.749 -1.491 -22.012 1.00 86.31 221 LEU A N 1
ATOM 1715 C CA . LEU A 1 221 ? 25.346 -0.634 -23.040 1.00 86.31 221 LEU A CA 1
ATOM 1716 C C . LEU A 1 221 ? 26.766 -1.080 -23.406 1.00 86.31 221 LEU A C 1
ATOM 1718 O O . LEU A 1 221 ? 27.093 -1.114 -24.589 1.00 86.31 221 LEU A O 1
ATOM 1722 N N . LEU A 1 222 ? 27.576 -1.470 -22.420 1.00 84.31 222 LEU A N 1
ATOM 1723 C CA . LEU A 1 222 ? 28.919 -2.004 -22.648 1.00 84.31 222 LEU A CA 1
ATOM 1724 C C . LEU A 1 222 ? 28.873 -3.347 -23.375 1.00 84.31 222 LEU A C 1
ATOM 1726 O O . LEU A 1 222 ? 29.590 -3.517 -24.349 1.00 84.31 222 LEU A O 1
ATOM 1730 N N . LEU A 1 223 ? 27.988 -4.263 -22.973 1.00 84.00 223 LEU A N 1
ATOM 1731 C CA . LEU A 1 223 ? 27.798 -5.542 -23.659 1.00 84.00 223 LEU A CA 1
ATOM 1732 C C . LEU A 1 223 ? 27.348 -5.341 -25.107 1.00 84.00 223 LEU A C 1
ATOM 1734 O O . LEU A 1 223 ? 27.868 -6.005 -25.996 1.00 84.00 223 LEU A O 1
ATOM 1738 N N . LYS A 1 224 ? 26.446 -4.387 -25.370 1.00 81.62 224 LYS A N 1
ATOM 1739 C CA . LYS A 1 224 ? 26.109 -3.998 -26.746 1.00 81.62 224 LYS A CA 1
ATOM 1740 C C . LYS A 1 224 ? 27.324 -3.460 -27.495 1.00 81.62 224 LYS A C 1
ATOM 1742 O O . LYS A 1 224 ? 27.553 -3.882 -28.618 1.00 81.62 224 LYS A O 1
ATOM 1747 N N . GLY A 1 225 ? 28.103 -2.568 -26.882 1.00 76.31 225 GLY A N 1
ATOM 1748 C CA . GLY A 1 225 ? 29.347 -2.059 -27.463 1.00 76.31 225 GLY A CA 1
ATOM 1749 C C . GLY A 1 225 ? 30.349 -3.170 -27.788 1.00 76.31 225 GLY A C 1
ATOM 1750 O O . GLY A 1 225 ? 30.945 -3.153 -28.856 1.00 76.31 225 GLY A O 1
ATOM 1751 N N . CYS A 1 226 ? 30.478 -4.172 -26.916 1.00 72.38 226 CYS A N 1
ATOM 1752 C CA . CYS A 1 226 ? 31.323 -5.342 -27.138 1.00 72.38 226 CYS A CA 1
ATOM 1753 C C . CYS A 1 226 ? 30.803 -6.239 -28.267 1.00 72.38 226 CYS A C 1
ATOM 1755 O O . CYS A 1 226 ? 31.612 -6.725 -29.044 1.00 72.38 226 CYS A O 1
ATOM 1757 N N . ILE A 1 227 ? 29.484 -6.431 -28.394 1.00 70.56 227 ILE A N 1
ATOM 1758 C CA . ILE A 1 227 ? 28.893 -7.154 -29.534 1.00 70.56 227 ILE A CA 1
ATOM 1759 C C . ILE A 1 227 ? 29.204 -6.411 -30.841 1.00 70.56 227 ILE A C 1
ATOM 1761 O O . ILE A 1 227 ? 29.740 -7.013 -31.762 1.00 70.56 227 ILE A O 1
ATOM 1765 N N . TYR A 1 228 ? 28.988 -5.091 -30.893 1.00 64.31 228 TYR A N 1
ATOM 1766 C CA . TYR A 1 228 ? 29.338 -4.284 -32.070 1.00 64.31 228 TYR A CA 1
ATOM 1767 C C . TYR A 1 228 ? 30.840 -4.297 -32.396 1.00 64.31 228 TYR A C 1
ATOM 1769 O O . TYR A 1 228 ? 31.206 -4.179 -33.559 1.00 64.31 228 TYR A O 1
ATOM 1777 N N . ALA A 1 229 ? 31.710 -4.427 -31.389 1.00 61.62 229 ALA A N 1
ATOM 1778 C CA . ALA A 1 229 ? 33.156 -4.513 -31.586 1.00 61.62 229 ALA A CA 1
ATOM 1779 C C . ALA A 1 229 ? 33.629 -5.905 -32.047 1.00 61.62 229 ALA A C 1
ATOM 1781 O O . ALA A 1 229 ? 34.679 -6.003 -32.676 1.00 61.62 229 ALA A O 1
ATOM 1782 N N . LEU A 1 230 ? 32.883 -6.969 -31.729 1.00 56.62 230 LEU A N 1
ATOM 1783 C CA . LEU A 1 230 ? 33.181 -8.339 -32.158 1.00 56.62 230 LEU A CA 1
ATOM 1784 C C . LEU A 1 230 ? 32.623 -8.655 -33.557 1.00 56.62 230 LEU A C 1
ATOM 1786 O O . LEU A 1 230 ? 33.195 -9.494 -34.243 1.00 56.62 230 LEU A O 1
ATOM 1790 N N . ASP A 1 231 ? 31.593 -7.939 -34.017 1.00 51.53 231 ASP A N 1
ATOM 1791 C CA . ASP A 1 231 ? 31.051 -8.022 -35.386 1.00 51.53 231 ASP A CA 1
ATOM 1792 C C . ASP A 1 231 ? 31.784 -7.100 -36.391 1.00 51.53 231 ASP A C 1
ATOM 1794 O O . ASP A 1 231 ? 31.189 -6.604 -37.351 1.00 51.53 231 ASP A O 1
ATOM 1798 N N . ALA A 1 232 ? 33.090 -6.864 -36.207 1.00 50.56 232 ALA A N 1
ATOM 1799 C CA . ALA A 1 232 ? 33.893 -6.014 -37.098 1.00 50.56 232 ALA A CA 1
ATOM 1800 C C . ALA A 1 232 ? 33.998 -6.533 -38.552 1.00 50.56 232 ALA A C 1
ATOM 1802 O O . ALA A 1 232 ? 34.445 -5.794 -39.421 1.00 50.56 232 ALA A O 1
ATOM 1803 N N . ASP A 1 233 ? 33.545 -7.761 -38.827 1.00 50.16 233 ASP A N 1
ATOM 1804 C CA . ASP A 1 233 ? 33.756 -8.468 -40.099 1.00 50.16 233 ASP A CA 1
ATOM 1805 C C . ASP A 1 233 ? 32.521 -8.516 -41.028 1.00 50.16 233 ASP A C 1
ATOM 1807 O O . ASP A 1 233 ? 32.518 -9.214 -42.040 1.00 50.16 233 ASP A O 1
ATOM 1811 N N . THR A 1 234 ? 31.428 -7.803 -40.714 1.00 54.69 234 THR A N 1
ATOM 1812 C CA . THR A 1 234 ? 30.176 -7.887 -41.508 1.00 54.69 234 THR A CA 1
ATOM 1813 C C . THR A 1 234 ? 29.712 -6.577 -42.136 1.00 54.69 234 THR A C 1
ATOM 1815 O O . THR A 1 234 ? 28.583 -6.491 -42.616 1.00 54.69 234 THR A O 1
ATOM 1818 N N . THR A 1 235 ? 30.573 -5.557 -42.221 1.00 59.91 235 THR A N 1
ATOM 1819 C CA . THR A 1 235 ? 30.200 -4.295 -42.890 1.00 59.91 235 THR A CA 1
ATOM 1820 C C . THR A 1 235 ? 29.966 -4.473 -44.394 1.00 59.91 235 THR A C 1
ATOM 1822 O O . THR A 1 235 ? 29.386 -3.592 -45.025 1.00 59.91 235 THR A O 1
ATOM 1825 N N . GLY A 1 236 ? 30.408 -5.596 -44.986 1.00 66.12 236 GLY A N 1
ATOM 1826 C CA . GLY A 1 236 ? 30.272 -5.908 -46.415 1.00 66.12 236 GLY A CA 1
ATOM 1827 C C . GLY A 1 236 ? 31.051 -4.958 -47.334 1.00 66.12 236 GLY A C 1
ATOM 1828 O O . GLY A 1 236 ? 31.203 -5.243 -48.522 1.00 66.12 236 GLY A O 1
ATOM 1829 N N . TRP A 1 237 ? 31.576 -3.859 -46.781 1.00 82.12 237 TRP A N 1
ATOM 1830 C CA . TRP A 1 237 ? 32.241 -2.789 -47.503 1.00 82.12 237 TRP A CA 1
ATOM 1831 C C . TRP A 1 237 ? 33.599 -3.215 -48.042 1.00 82.12 237 TRP A C 1
ATOM 1833 O O . TRP A 1 237 ? 33.979 -2.758 -49.111 1.00 82.12 237 TRP A O 1
ATOM 1843 N N . ASP A 1 238 ? 34.295 -4.140 -47.377 1.00 81.81 238 ASP A N 1
ATOM 1844 C CA . ASP A 1 238 ? 35.576 -4.658 -47.870 1.00 81.81 238 ASP A CA 1
ATOM 1845 C C . ASP A 1 238 ? 35.427 -5.281 -49.264 1.00 81.81 238 ASP A C 1
ATOM 1847 O O . ASP A 1 238 ? 36.209 -4.984 -50.163 1.00 81.81 238 ASP A O 1
ATOM 1851 N N . LYS A 1 239 ? 34.329 -6.014 -49.502 1.00 84.88 239 LYS A N 1
ATOM 1852 C CA . LYS A 1 239 ? 34.004 -6.577 -50.824 1.00 84.88 239 LYS A CA 1
ATOM 1853 C C . LYS A 1 239 ? 33.711 -5.493 -51.861 1.00 84.88 239 LYS A C 1
ATOM 1855 O O . LYS A 1 239 ? 34.118 -5.616 -53.010 1.00 84.88 239 LYS A O 1
ATOM 1860 N N . VAL A 1 240 ? 33.024 -4.417 -51.466 1.00 85.50 240 VAL A N 1
ATOM 1861 C CA . VAL A 1 240 ? 32.786 -3.259 -52.348 1.00 85.50 240 VAL A CA 1
ATOM 1862 C C . VAL A 1 240 ? 34.094 -2.545 -52.663 1.00 85.50 240 VAL A C 1
ATOM 1864 O O . VAL A 1 240 ? 34.330 -2.184 -53.812 1.00 85.50 240 VAL A O 1
ATOM 1867 N N . SER A 1 241 ? 34.955 -2.362 -51.664 1.00 86.94 241 SER A N 1
ATOM 1868 C CA . SER A 1 241 ? 36.270 -1.747 -51.821 1.00 86.94 241 SER A CA 1
ATOM 1869 C C . SER A 1 241 ? 37.141 -2.553 -52.783 1.00 86.94 241 SER A C 1
ATOM 1871 O O . SER A 1 241 ? 37.775 -1.975 -53.666 1.00 86.94 241 SER A O 1
ATOM 1873 N N . ASP A 1 242 ? 37.129 -3.881 -52.673 1.00 87.94 242 ASP A N 1
ATOM 1874 C CA . ASP A 1 242 ? 37.865 -4.766 -53.575 1.00 87.94 242 ASP A CA 1
ATOM 1875 C C . ASP A 1 242 ? 37.291 -4.736 -55.001 1.00 87.94 242 ASP A C 1
ATOM 1877 O O . ASP A 1 242 ? 38.046 -4.506 -55.947 1.00 87.94 242 ASP A O 1
ATOM 1881 N N . ALA A 1 243 ? 35.965 -4.779 -55.168 1.00 87.44 243 ALA A N 1
ATOM 1882 C CA . ALA A 1 243 ? 35.324 -4.632 -56.480 1.00 87.44 243 ALA A CA 1
ATOM 1883 C C . ALA A 1 243 ? 35.604 -3.260 -57.141 1.00 87.44 243 ALA A C 1
ATOM 1885 O O . ALA A 1 243 ? 35.774 -3.166 -58.361 1.00 87.44 243 ALA A O 1
ATOM 1886 N N . ILE A 1 244 ? 35.717 -2.183 -56.348 1.00 87.50 244 ILE A N 1
ATOM 1887 C CA . ILE A 1 244 ? 36.133 -0.852 -56.827 1.00 87.50 244 ILE A CA 1
ATOM 1888 C C . ILE A 1 244 ? 37.589 -0.877 -57.320 1.00 87.50 244 ILE A C 1
ATOM 1890 O O . ILE A 1 244 ? 37.895 -0.264 -58.350 1.00 87.50 244 ILE A O 1
ATOM 1894 N N . LYS A 1 245 ? 38.497 -1.569 -56.614 1.00 88.12 245 LYS A N 1
ATOM 1895 C CA . LYS A 1 245 ? 39.910 -1.710 -57.024 1.00 88.12 245 LYS A CA 1
ATOM 1896 C C . LYS A 1 245 ? 40.043 -2.513 -58.316 1.00 88.12 245 LYS A C 1
ATOM 1898 O O . LYS A 1 245 ? 40.830 -2.128 -59.177 1.00 88.12 245 LYS A O 1
ATOM 1903 N N . GLU A 1 246 ? 39.246 -3.566 -58.469 1.00 89.81 246 GLU A N 1
ATOM 1904 C CA . GLU A 1 246 ? 39.175 -4.398 -59.678 1.00 89.81 246 GLU A CA 1
ATOM 1905 C C . GLU A 1 246 ? 38.449 -3.711 -60.848 1.00 89.81 246 GLU A C 1
ATOM 1907 O O . GLU A 1 246 ? 38.427 -4.227 -61.962 1.00 89.81 246 GLU A O 1
ATOM 1912 N N . GLN A 1 247 ? 37.893 -2.515 -60.617 1.00 85.25 247 GLN A N 1
ATOM 1913 C CA . GLN A 1 247 ? 37.114 -1.737 -61.583 1.00 85.25 247 GLN A CA 1
ATOM 1914 C C . GLN A 1 247 ? 35.876 -2.475 -62.125 1.00 85.25 247 GLN A C 1
ATOM 1916 O O . GLN A 1 247 ? 35.397 -2.156 -63.214 1.00 85.25 247 GLN A O 1
ATOM 1921 N N . ASN A 1 248 ? 35.312 -3.408 -61.357 1.00 89.31 248 ASN A N 1
ATOM 1922 C CA . ASN A 1 248 ? 34.135 -4.177 -61.747 1.00 89.31 248 ASN A CA 1
ATOM 1923 C C . ASN A 1 248 ? 32.837 -3.451 -61.350 1.00 89.31 248 ASN A C 1
ATOM 1925 O O . ASN A 1 248 ? 32.275 -3.679 -60.278 1.00 89.31 248 ASN A O 1
ATOM 1929 N N . THR A 1 249 ? 32.332 -2.565 -62.214 1.00 86.50 249 THR A N 1
ATOM 1930 C CA . THR A 1 249 ? 31.166 -1.727 -61.876 1.00 86.50 249 THR A CA 1
ATOM 1931 C C . THR A 1 249 ? 29.889 -2.535 -61.632 1.00 86.50 249 THR A C 1
ATOM 1933 O O . THR A 1 249 ? 29.093 -2.171 -60.768 1.00 86.50 249 THR A O 1
ATOM 1936 N N . THR A 1 250 ? 29.698 -3.658 -62.330 1.00 88.44 250 THR A N 1
ATOM 1937 C CA . THR A 1 250 ? 28.532 -4.535 -62.136 1.00 88.44 250 THR A CA 1
ATOM 1938 C C . THR A 1 250 ? 28.525 -5.165 -60.744 1.00 88.44 250 THR A C 1
ATOM 1940 O O . THR A 1 250 ? 27.488 -5.209 -60.083 1.00 88.44 250 THR A O 1
ATOM 1943 N N . GLU A 1 251 ? 29.684 -5.615 -60.271 1.00 87.81 251 GLU A N 1
ATOM 1944 C CA . GLU A 1 251 ? 29.827 -6.198 -58.937 1.00 87.81 251 GLU A CA 1
ATOM 1945 C C . GLU A 1 251 ? 29.674 -5.149 -57.834 1.00 87.81 251 GLU A C 1
ATOM 1947 O O . GLU A 1 251 ? 28.955 -5.383 -56.863 1.00 87.81 251 GLU A O 1
ATOM 1952 N N . VAL A 1 252 ? 30.228 -3.948 -58.037 1.00 87.44 252 VAL A N 1
ATOM 1953 C CA . VAL A 1 252 ? 30.022 -2.804 -57.135 1.00 87.44 252 VAL A CA 1
ATOM 1954 C C . VAL A 1 252 ? 28.531 -2.480 -56.985 1.00 87.44 252 VAL A C 1
ATOM 1956 O O . VAL A 1 252 ? 28.053 -2.298 -55.867 1.00 87.44 252 VAL A O 1
ATOM 1959 N N . ILE A 1 253 ? 27.773 -2.446 -58.086 1.00 88.00 253 ILE A N 1
ATOM 1960 C CA . ILE A 1 253 ? 26.325 -2.179 -58.066 1.00 88.00 253 ILE A CA 1
ATOM 1961 C C . ILE A 1 253 ? 25.563 -3.256 -57.281 1.00 88.00 253 ILE A C 1
ATOM 1963 O O . ILE A 1 253 ? 24.714 -2.918 -56.451 1.00 88.00 253 ILE A O 1
ATOM 1967 N N . ASN A 1 254 ? 25.872 -4.535 -57.512 1.00 86.81 254 ASN A N 1
ATOM 1968 C CA . ASN A 1 254 ? 25.215 -5.649 -56.825 1.00 86.81 254 ASN A CA 1
ATOM 1969 C C . ASN A 1 254 ? 25.480 -5.615 -55.315 1.00 86.81 254 ASN A C 1
ATOM 1971 O O . ASN A 1 254 ? 24.539 -5.679 -54.525 1.00 86.81 254 ASN A O 1
ATOM 1975 N N . LEU A 1 255 ? 26.742 -5.433 -54.920 1.00 87.06 255 LEU A N 1
ATOM 1976 C CA . LEU A 1 255 ? 27.150 -5.391 -53.517 1.00 87.06 255 LEU A CA 1
ATOM 1977 C C . LEU A 1 255 ? 26.578 -4.166 -52.786 1.00 87.06 255 LEU A C 1
ATOM 1979 O O . LEU A 1 255 ? 26.083 -4.294 -51.669 1.00 87.06 255 LEU A O 1
ATOM 1983 N N . ILE A 1 256 ? 26.546 -2.988 -53.424 1.00 86.31 256 ILE A N 1
ATOM 1984 C CA . ILE A 1 256 ? 25.889 -1.790 -52.865 1.00 86.31 256 ILE A CA 1
ATOM 1985 C C . ILE A 1 256 ? 24.395 -2.036 -52.618 1.00 86.31 256 ILE A C 1
ATOM 1987 O O . ILE A 1 256 ? 23.829 -1.508 -51.661 1.00 86.31 256 ILE A O 1
ATOM 1991 N N . GLY A 1 257 ? 23.748 -2.852 -53.453 1.00 81.25 257 GLY A N 1
ATOM 1992 C CA . GLY A 1 257 ? 22.348 -3.231 -53.283 1.00 81.25 257 GLY A CA 1
ATOM 1993 C C . GLY A 1 257 ? 22.063 -4.046 -52.015 1.00 81.25 257 GLY A C 1
ATOM 1994 O O . GLY A 1 257 ? 20.916 -4.044 -51.552 1.00 81.25 257 GLY A O 1
ATOM 1995 N N . GLU A 1 258 ? 23.068 -4.717 -51.452 1.00 80.12 258 GLU A N 1
ATOM 1996 C CA . GLU A 1 258 ? 22.958 -5.587 -50.272 1.00 80.12 258 GLU A CA 1
ATOM 1997 C C . GLU A 1 258 ? 23.376 -4.900 -48.960 1.00 80.12 258 GLU A C 1
ATOM 1999 O O . GLU A 1 258 ? 23.052 -5.396 -47.881 1.00 80.12 258 GLU A O 1
ATOM 2004 N N . ILE A 1 259 ? 24.036 -3.740 -49.035 1.00 78.50 259 ILE A N 1
ATOM 2005 C CA . ILE A 1 259 ? 24.559 -3.007 -47.874 1.00 78.50 259 ILE A CA 1
ATOM 2006 C C . ILE A 1 259 ? 23.474 -2.152 -47.198 1.00 78.50 259 ILE A C 1
ATOM 2008 O O . ILE A 1 259 ? 22.614 -1.556 -47.849 1.00 78.50 259 ILE A O 1
ATOM 2012 N N . ASP A 1 260 ? 23.528 -2.076 -45.863 1.00 72.56 260 ASP A N 1
ATOM 2013 C CA . ASP A 1 260 ? 22.640 -1.233 -45.054 1.00 72.56 260 ASP A CA 1
ATOM 2014 C C . ASP A 1 260 ? 22.963 0.268 -45.226 1.00 72.56 260 ASP A C 1
ATOM 2016 O O . ASP A 1 260 ? 24.126 0.675 -45.329 1.00 72.56 260 ASP A O 1
ATOM 2020 N N . GLU A 1 261 ? 21.917 1.103 -45.238 1.00 74.81 261 GLU A N 1
ATOM 2021 C CA . GLU A 1 261 ? 21.985 2.558 -45.452 1.00 74.81 261 GLU A CA 1
ATOM 2022 C C . GLU A 1 261 ? 23.024 3.247 -44.551 1.00 74.81 261 GLU A C 1
ATOM 2024 O O . GLU A 1 261 ? 23.710 4.175 -44.991 1.00 74.81 261 GLU A O 1
ATOM 2029 N N . TYR A 1 262 ? 23.179 2.776 -43.308 1.00 69.56 262 TYR A N 1
ATOM 2030 C CA . TYR A 1 262 ? 24.120 3.346 -42.347 1.00 69.56 262 TYR A CA 1
ATOM 2031 C C . TYR A 1 262 ? 25.580 3.245 -42.818 1.00 69.56 262 TYR A C 1
ATOM 2033 O O . TYR A 1 262 ? 26.324 4.226 -42.745 1.00 69.56 262 TYR A O 1
ATOM 2041 N N . TYR A 1 263 ? 25.980 2.089 -43.354 1.00 72.06 263 TYR A N 1
ATOM 2042 C CA . TYR A 1 263 ? 27.342 1.864 -43.850 1.00 72.06 263 TYR A CA 1
ATOM 2043 C C . TYR A 1 263 ? 27.564 2.551 -45.200 1.00 72.06 263 TYR A C 1
ATOM 2045 O O . TYR A 1 263 ? 28.607 3.168 -45.417 1.00 72.06 263 TYR A O 1
ATOM 2053 N N . LEU A 1 264 ? 26.547 2.557 -46.068 1.00 77.31 264 LEU A N 1
ATOM 2054 C CA . LEU A 1 264 ? 26.587 3.273 -47.346 1.00 77.31 264 LEU A CA 1
ATOM 2055 C C . LEU A 1 264 ? 26.850 4.781 -47.159 1.00 77.31 264 LEU A C 1
ATOM 2057 O O . LEU A 1 264 ? 27.583 5.396 -47.937 1.00 77.31 264 LEU A O 1
ATOM 2061 N N . ALA A 1 265 ? 26.283 5.384 -46.109 1.00 76.25 265 ALA A N 1
ATOM 2062 C CA . ALA A 1 265 ? 26.511 6.788 -45.773 1.00 76.25 265 ALA A CA 1
ATOM 2063 C C . ALA A 1 265 ? 27.954 7.064 -45.311 1.00 76.25 265 ALA A C 1
ATOM 2065 O O . ALA A 1 265 ? 28.506 8.115 -45.651 1.00 76.25 265 ALA A O 1
ATOM 2066 N N . GLY A 1 266 ? 28.568 6.125 -44.582 1.00 78.69 266 GLY A N 1
ATOM 2067 C CA . GLY A 1 266 ? 29.948 6.226 -44.095 1.00 78.69 266 GLY A CA 1
ATOM 2068 C C . GLY A 1 266 ? 30.988 6.279 -45.216 1.00 78.69 266 GLY A C 1
ATOM 2069 O O . GLY A 1 266 ? 31.961 7.022 -45.113 1.00 78.69 266 GLY A O 1
ATOM 2070 N N . HIS A 1 267 ? 30.734 5.583 -46.327 1.00 81.88 267 HIS A N 1
ATOM 2071 C CA . HIS A 1 267 ? 31.680 5.461 -47.441 1.00 81.88 267 HIS A CA 1
ATOM 2072 C C . HIS A 1 267 ? 31.274 6.223 -48.710 1.00 81.88 267 HIS A C 1
ATOM 2074 O O . HIS A 1 267 ? 31.794 5.990 -49.805 1.00 81.88 267 HIS A O 1
ATOM 2080 N N . LYS A 1 268 ? 30.385 7.213 -48.578 1.00 83.94 268 LYS A N 1
ATOM 2081 C CA . LYS A 1 268 ? 29.944 8.070 -49.689 1.00 83.94 268 LYS A CA 1
ATOM 2082 C C . LYS A 1 268 ? 31.116 8.673 -50.478 1.00 83.94 268 LYS A C 1
ATOM 2084 O O . LYS A 1 268 ? 31.011 8.817 -51.690 1.00 83.94 268 LYS A O 1
ATOM 2089 N N . GLY A 1 269 ? 32.222 9.015 -49.812 1.00 84.62 269 GLY A N 1
ATOM 2090 C CA . GLY A 1 269 ? 33.416 9.566 -50.461 1.00 84.62 269 GLY A CA 1
ATOM 2091 C C . GLY A 1 269 ? 34.055 8.616 -51.480 1.00 84.62 269 GLY A C 1
ATOM 2092 O O . GLY A 1 269 ? 34.367 9.041 -52.589 1.00 84.62 269 GLY A O 1
ATOM 2093 N N . GLU A 1 270 ? 34.182 7.330 -51.147 1.00 84.50 270 GLU A N 1
ATOM 2094 C CA . GLU A 1 270 ? 34.786 6.312 -52.022 1.00 84.50 270 GLU A CA 1
ATOM 2095 C C . GLU A 1 270 ? 33.954 6.099 -53.293 1.00 84.50 270 GLU A C 1
ATOM 2097 O O . GLU A 1 270 ? 34.490 6.088 -54.402 1.00 84.50 270 GLU A O 1
ATOM 2102 N N . ILE A 1 271 ? 32.627 6.043 -53.144 1.00 86.62 271 ILE A N 1
ATOM 2103 C CA . ILE A 1 271 ? 31.686 5.916 -54.266 1.00 86.62 271 ILE A CA 1
ATOM 2104 C C . ILE A 1 271 ? 31.787 7.128 -55.197 1.00 86.62 271 ILE A C 1
ATOM 2106 O O . ILE A 1 271 ? 31.806 6.979 -56.416 1.00 86.62 271 ILE A O 1
ATOM 2110 N N . GLN A 1 272 ? 31.859 8.341 -54.639 1.00 87.31 272 GLN A N 1
ATOM 2111 C CA . GLN A 1 272 ? 31.964 9.571 -55.432 1.00 87.31 272 GLN A CA 1
ATOM 2112 C C . GLN A 1 272 ? 33.270 9.614 -56.232 1.00 87.31 272 GLN A C 1
ATOM 2114 O O . GLN A 1 272 ? 33.248 9.968 -57.409 1.00 87.31 272 GLN A O 1
ATOM 2119 N N . ILE A 1 273 ? 34.388 9.198 -55.630 1.00 90.75 273 ILE A N 1
ATOM 2120 C CA . ILE A 1 273 ? 35.683 9.103 -56.319 1.00 90.75 273 ILE A CA 1
ATOM 2121 C C . ILE A 1 273 ? 35.606 8.096 -57.474 1.00 90.75 273 ILE A C 1
ATOM 2123 O O . ILE A 1 273 ? 36.075 8.389 -58.576 1.00 90.75 273 ILE A O 1
ATOM 2127 N N . TYR A 1 274 ? 34.992 6.933 -57.249 1.00 90.38 274 TYR A N 1
ATOM 2128 C CA . TYR A 1 274 ? 34.839 5.913 -58.285 1.00 90.38 274 TYR A CA 1
ATOM 2129 C C . TYR A 1 274 ? 33.915 6.371 -59.427 1.00 90.38 274 TYR A C 1
ATOM 2131 O O . TYR A 1 274 ? 34.283 6.256 -60.594 1.00 90.38 274 TYR A O 1
ATOM 2139 N N . MET A 1 275 ? 32.776 7.000 -59.117 1.00 87.75 275 MET A N 1
ATOM 2140 C CA . MET A 1 275 ? 31.890 7.595 -60.129 1.00 87.75 275 MET A CA 1
ATOM 2141 C C . MET A 1 275 ? 32.600 8.669 -60.960 1.00 87.75 275 MET A C 1
ATOM 2143 O O . MET A 1 275 ? 32.486 8.677 -62.185 1.00 87.75 275 MET A O 1
ATOM 2147 N N . GLN A 1 276 ? 33.374 9.551 -60.320 1.00 89.38 276 GLN A N 1
ATOM 2148 C CA . GLN A 1 276 ? 34.126 10.591 -61.024 1.00 89.38 276 GLN A CA 1
ATOM 2149 C C . GLN A 1 276 ? 35.178 9.993 -61.969 1.00 89.38 276 GLN A C 1
ATOM 2151 O O . GLN A 1 276 ? 35.414 10.526 -63.057 1.00 89.38 276 GLN A O 1
ATOM 2156 N N . ARG A 1 277 ? 35.779 8.859 -61.593 1.00 91.75 277 ARG A N 1
ATOM 2157 C CA . ARG A 1 277 ? 36.705 8.117 -62.454 1.00 91.75 277 ARG A CA 1
ATOM 2158 C C . ARG A 1 277 ? 35.995 7.544 -63.683 1.00 91.75 277 ARG A C 1
ATOM 2160 O O . ARG A 1 277 ? 36.463 7.785 -64.790 1.00 91.75 277 ARG A O 1
ATOM 2167 N N . LEU A 1 278 ? 34.844 6.888 -63.512 1.00 89.31 278 LEU A N 1
ATOM 2168 C CA . LEU A 1 278 ? 34.048 6.352 -64.629 1.00 89.31 278 LEU A CA 1
ATOM 2169 C C . LEU A 1 278 ? 33.648 7.443 -65.635 1.00 89.31 278 LEU A C 1
ATOM 2171 O O . LEU A 1 278 ? 33.737 7.241 -66.845 1.00 89.31 278 LEU A O 1
ATOM 2175 N N . ILE A 1 279 ? 33.267 8.628 -65.143 1.00 89.25 279 ILE A N 1
ATOM 2176 C CA . ILE A 1 279 ? 32.962 9.793 -65.990 1.00 89.25 279 ILE A CA 1
ATOM 2177 C C . ILE A 1 279 ? 34.206 10.238 -66.772 1.00 89.25 279 ILE A C 1
ATOM 2179 O O . ILE A 1 279 ? 34.114 10.518 -67.965 1.00 89.25 279 ILE A O 1
ATOM 2183 N N . THR A 1 280 ? 35.370 10.267 -66.116 1.00 90.94 280 THR A N 1
ATOM 2184 C CA . THR A 1 280 ? 36.651 10.658 -66.734 1.00 90.94 280 THR A CA 1
ATOM 2185 C C . THR A 1 280 ? 37.101 9.667 -67.813 1.00 90.94 280 THR A C 1
ATOM 2187 O O . THR A 1 280 ? 37.657 10.071 -68.829 1.00 90.94 280 THR A O 1
ATOM 2190 N N . GLU A 1 281 ? 36.809 8.379 -67.630 1.00 90.62 281 GLU A N 1
ATOM 2191 C CA . GLU A 1 281 ? 37.073 7.302 -68.596 1.00 90.62 281 GLU A CA 1
ATOM 2192 C C . GLU A 1 281 ? 36.048 7.244 -69.749 1.00 90.62 281 GLU A C 1
ATOM 2194 O O . GLU A 1 281 ? 36.163 6.404 -70.639 1.00 90.62 281 GLU A O 1
ATOM 2199 N N . GLY A 1 282 ? 35.029 8.113 -69.751 1.00 88.06 282 GLY A N 1
ATOM 2200 C CA . GLY A 1 282 ? 33.970 8.136 -70.765 1.00 88.06 282 GLY A CA 1
ATOM 2201 C C . GLY A 1 282 ? 32.869 7.081 -70.573 1.00 88.06 2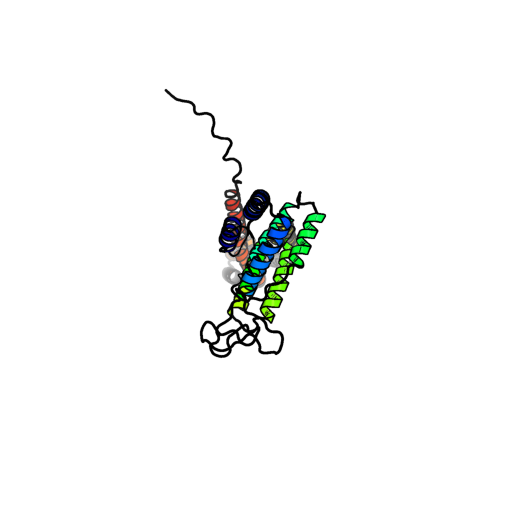82 GLY A C 1
ATOM 2202 O O . GLY A 1 282 ? 31.954 6.992 -71.394 1.00 88.06 282 GLY A O 1
ATOM 2203 N N . LYS A 1 283 ? 32.888 6.321 -69.469 1.00 90.75 283 LYS A N 1
ATOM 2204 C CA . LYS A 1 283 ? 31.884 5.305 -69.095 1.00 90.75 283 LYS A CA 1
ATOM 2205 C C . LYS A 1 283 ? 30.658 5.942 -68.424 1.00 90.75 283 LYS A C 1
ATOM 2207 O O . LYS A 1 283 ? 30.262 5.602 -67.311 1.00 90.75 283 LYS A O 1
ATOM 2212 N N . ILE A 1 284 ? 30.029 6.898 -69.111 1.00 87.31 284 ILE A N 1
ATOM 2213 C CA . ILE A 1 284 ? 28.930 7.712 -68.553 1.00 87.31 284 ILE A CA 1
ATOM 2214 C C . ILE A 1 284 ? 27.695 6.860 -68.206 1.00 87.31 284 ILE A C 1
ATOM 2216 O O . ILE A 1 284 ? 27.000 7.147 -67.233 1.00 87.31 284 ILE A O 1
ATOM 2220 N N . LYS A 1 285 ? 27.422 5.797 -68.976 1.00 89.19 285 LYS A N 1
ATOM 2221 C CA . LYS A 1 285 ? 26.292 4.886 -68.714 1.00 89.19 285 LYS A CA 1
ATOM 2222 C C . LYS A 1 285 ? 26.449 4.158 -67.377 1.00 89.19 285 LYS A C 1
ATOM 2224 O O . LYS A 1 285 ? 25.556 4.234 -66.543 1.00 89.19 285 LYS A O 1
ATOM 2229 N N . GLU A 1 286 ? 27.614 3.560 -67.150 1.00 88.56 286 GLU A N 1
ATOM 2230 C CA . GLU A 1 286 ? 27.947 2.834 -65.918 1.00 88.56 286 GLU A CA 1
ATOM 2231 C C . GLU A 1 286 ? 27.944 3.761 -64.690 1.00 88.56 286 GLU A C 1
ATOM 2233 O O . GLU A 1 286 ? 27.439 3.398 -63.628 1.00 88.56 286 GLU A O 1
ATOM 2238 N N . ALA A 1 287 ? 28.425 5.001 -64.841 1.00 87.44 287 ALA A N 1
ATOM 2239 C CA . ALA A 1 287 ? 28.381 6.004 -63.775 1.00 87.44 287 ALA A CA 1
ATOM 2240 C C . ALA A 1 287 ? 26.942 6.377 -63.364 1.00 87.44 287 ALA A C 1
ATOM 2242 O O . ALA A 1 287 ? 26.661 6.555 -62.176 1.00 87.44 287 ALA A O 1
ATOM 2243 N N . ASN A 1 288 ? 26.021 6.475 -64.329 1.00 89.19 288 ASN A N 1
ATOM 2244 C CA . ASN A 1 288 ? 24.610 6.759 -64.054 1.00 89.19 288 ASN A CA 1
ATOM 2245 C C . ASN A 1 288 ? 23.914 5.575 -63.367 1.00 89.19 288 ASN A C 1
ATOM 2247 O O . ASN A 1 288 ? 23.200 5.780 -62.385 1.00 89.19 288 ASN A O 1
ATOM 2251 N N . GLU A 1 289 ? 24.164 4.349 -63.833 1.00 89.88 289 GLU A N 1
ATOM 2252 C CA . GLU A 1 289 ? 23.620 3.121 -63.236 1.00 89.88 289 GLU A CA 1
ATOM 2253 C C . GLU A 1 289 ? 24.078 2.947 -61.782 1.00 89.88 289 GLU A C 1
ATOM 2255 O O . GLU A 1 289 ? 23.263 2.678 -60.896 1.00 89.88 289 GLU A O 1
ATOM 2260 N N . LEU A 1 290 ? 25.361 3.204 -61.506 1.00 88.38 290 LEU A N 1
ATOM 2261 C CA . LEU A 1 290 ? 25.901 3.219 -60.149 1.00 88.38 290 LEU A CA 1
ATOM 2262 C C . LEU A 1 290 ? 25.237 4.297 -59.278 1.00 88.38 290 LEU A C 1
ATOM 2264 O O . LEU A 1 290 ? 24.844 4.030 -58.139 1.00 88.38 290 LEU A O 1
ATOM 2268 N N . GLY A 1 291 ? 25.060 5.507 -59.811 1.00 87.25 291 GLY A N 1
ATOM 2269 C CA . GLY A 1 291 ? 24.380 6.593 -59.105 1.00 87.25 291 GLY A CA 1
ATOM 2270 C C . GLY A 1 291 ? 22.931 6.258 -58.735 1.00 87.25 291 GLY A C 1
ATOM 2271 O O . GLY A 1 291 ? 22.465 6.621 -57.650 1.00 87.25 291 GLY A O 1
ATOM 2272 N N . ASP A 1 292 ? 22.216 5.543 -59.599 1.00 88.75 292 ASP A N 1
ATOM 2273 C CA . ASP A 1 292 ? 20.839 5.128 -59.344 1.00 88.75 292 ASP A CA 1
ATOM 2274 C C . ASP A 1 292 ? 20.750 3.957 -58.359 1.00 88.75 292 ASP A C 1
ATOM 2276 O O . ASP A 1 292 ? 19.882 3.975 -57.478 1.00 88.75 292 ASP A O 1
ATOM 2280 N N . ALA A 1 293 ? 21.695 3.013 -58.409 1.00 86.06 293 ALA A N 1
ATOM 2281 C CA . ALA A 1 293 ? 21.824 1.941 -57.422 1.00 86.06 293 ALA A CA 1
ATOM 2282 C C . ALA A 1 293 ? 22.040 2.493 -56.003 1.00 86.06 293 ALA A C 1
ATOM 2284 O O . ALA A 1 293 ? 21.352 2.092 -55.062 1.00 86.06 293 ALA A O 1
ATOM 2285 N N . VAL A 1 294 ? 22.909 3.496 -55.852 1.00 85.62 294 VAL A N 1
ATOM 2286 C CA . VAL A 1 294 ? 23.175 4.160 -54.564 1.00 85.62 294 VAL A CA 1
ATOM 2287 C C . VAL A 1 294 ? 21.930 4.880 -54.038 1.00 85.62 294 VAL A C 1
ATOM 2289 O O . VAL A 1 294 ? 21.587 4.761 -52.861 1.00 85.62 294 VAL A O 1
ATOM 2292 N N . LYS A 1 295 ? 21.195 5.596 -54.901 1.00 85.62 295 LYS A N 1
ATOM 2293 C CA . LYS A 1 295 ? 19.928 6.255 -54.520 1.00 85.62 295 LYS A CA 1
ATOM 2294 C C . LYS A 1 295 ? 18.827 5.260 -54.152 1.00 85.62 295 LYS A C 1
ATOM 2296 O O . LYS A 1 295 ? 17.892 5.627 -53.437 1.00 85.62 295 LYS A O 1
ATOM 2301 N N . LEU A 1 296 ? 18.856 4.055 -54.715 1.00 84.81 296 LEU A N 1
ATOM 2302 C CA . LEU A 1 296 ? 17.899 2.997 -54.408 1.00 84.81 296 LEU A CA 1
ATOM 2303 C C . LEU A 1 296 ? 18.237 2.330 -53.070 1.00 84.81 296 LEU A C 1
ATOM 2305 O O . LEU A 1 296 ? 17.344 2.152 -52.243 1.00 84.81 296 LEU A O 1
ATOM 2309 N N . ALA A 1 297 ? 19.517 2.039 -52.828 1.00 79.00 297 ALA A N 1
ATOM 2310 C CA . ALA A 1 297 ? 20.007 1.496 -51.564 1.00 79.00 297 ALA A CA 1
ATOM 2311 C C . ALA A 1 297 ? 19.748 2.462 -50.394 1.00 79.00 297 ALA A C 1
ATOM 2313 O O . ALA A 1 297 ? 19.198 2.053 -49.376 1.00 79.00 297 ALA A O 1
ATOM 2314 N N . ALA A 1 298 ? 19.968 3.767 -50.593 1.00 72.31 298 ALA A N 1
ATOM 2315 C CA . ALA A 1 298 ? 19.649 4.807 -49.609 1.00 72.31 298 ALA A CA 1
ATOM 2316 C C . ALA A 1 298 ? 18.142 4.966 -49.304 1.00 72.31 298 ALA A C 1
ATOM 2318 O O . ALA A 1 298 ? 17.762 5.717 -48.414 1.00 72.31 298 ALA A O 1
ATOM 2319 N N . ARG A 1 299 ? 17.252 4.301 -50.057 1.00 68.19 299 ARG A N 1
ATOM 2320 C CA . ARG A 1 299 ? 15.801 4.294 -49.805 1.00 68.19 299 ARG A CA 1
ATOM 2321 C C . ARG A 1 299 ? 15.312 3.021 -49.107 1.00 68.19 299 ARG A C 1
ATOM 2323 O O . ARG A 1 299 ? 14.137 2.971 -48.725 1.00 68.19 299 ARG A O 1
ATOM 2330 N N . LYS A 1 300 ? 16.156 1.993 -48.936 1.00 64.81 300 LYS A N 1
ATOM 2331 C CA . LYS A 1 300 ? 15.776 0.756 -48.238 1.00 64.81 300 LYS A CA 1
ATOM 2332 C C . LYS A 1 300 ? 15.625 1.036 -46.741 1.00 64.81 300 LYS A C 1
ATOM 2334 O O . LYS A 1 300 ? 16.583 1.236 -46.011 1.00 64.81 300 LYS A O 1
ATOM 2339 N N . ARG A 1 301 ? 14.370 1.056 -46.292 1.00 48.91 301 ARG A N 1
ATOM 2340 C CA . ARG A 1 301 ? 13.962 1.357 -44.918 1.00 48.91 301 ARG A CA 1
ATOM 2341 C C . ARG A 1 301 ? 14.519 0.306 -43.941 1.00 48.91 301 ARG A C 1
ATOM 2343 O O . ARG A 1 301 ? 14.117 -0.849 -44.014 1.00 48.91 301 ARG A O 1
ATOM 2350 N N . ILE A 1 302 ? 15.389 0.760 -43.035 1.00 48.91 302 ILE A N 1
ATOM 2351 C CA . ILE A 1 302 ? 15.668 0.296 -41.659 1.00 48.91 302 ILE A CA 1
ATOM 2352 C C . ILE A 1 302 ? 15.179 -1.130 -41.343 1.00 48.91 302 ILE A C 1
ATOM 2354 O O . ILE A 1 302 ? 13.977 -1.368 -41.195 1.00 48.91 302 ILE A O 1
ATOM 2358 N N . SER A 1 303 ? 16.120 -2.050 -41.115 1.00 46.25 303 SER A N 1
ATOM 2359 C CA . SER A 1 303 ? 15.828 -3.376 -40.559 1.00 46.25 303 SER A CA 1
ATOM 2360 C C . SER A 1 303 ? 14.976 -3.285 -39.268 1.00 46.25 303 SER A C 1
ATOM 2362 O O . SER A 1 303 ? 15.185 -2.383 -38.446 1.00 46.25 303 SER A O 1
ATOM 2364 N N . PRO A 1 304 ? 14.025 -4.214 -39.025 1.00 44.66 304 PRO A N 1
ATOM 2365 C CA . PRO A 1 304 ? 13.097 -4.166 -37.881 1.00 44.66 304 PRO A CA 1
ATOM 2366 C C . PRO A 1 304 ? 13.779 -3.969 -36.514 1.00 44.66 304 PRO A C 1
ATOM 2368 O O . PRO A 1 304 ? 13.220 -3.355 -35.600 1.00 44.66 304 PRO A O 1
ATOM 2371 N N . ASN A 1 305 ? 15.022 -4.437 -36.397 1.00 44.94 305 ASN A N 1
ATOM 2372 C CA . ASN A 1 305 ? 15.831 -4.392 -35.184 1.00 44.94 305 ASN A CA 1
ATOM 2373 C C . ASN A 1 305 ? 16.232 -2.959 -34.784 1.00 44.94 305 ASN A C 1
ATOM 2375 O O . ASN A 1 305 ? 16.249 -2.637 -33.596 1.00 44.94 305 ASN A O 1
ATOM 2379 N N . HIS A 1 306 ? 16.465 -2.064 -35.749 1.00 44.50 306 HIS A N 1
ATOM 2380 C CA . HIS A 1 306 ? 16.791 -0.658 -35.481 1.00 44.50 306 HIS A CA 1
ATOM 2381 C C . HIS A 1 306 ? 15.544 0.189 -35.164 1.00 44.50 306 HIS A C 1
ATOM 2383 O O . HIS A 1 306 ? 15.602 1.112 -34.345 1.00 44.50 306 HIS A O 1
ATOM 2389 N N . CYS A 1 307 ? 14.383 -0.166 -35.727 1.00 38.81 307 CYS A N 1
ATOM 2390 C CA . CYS A 1 307 ? 13.115 0.525 -35.470 1.00 38.81 307 CYS A CA 1
ATOM 2391 C C . CYS A 1 307 ? 12.627 0.332 -34.019 1.00 38.81 307 CYS A C 1
ATOM 2393 O O . CYS A 1 307 ? 12.186 1.291 -33.374 1.00 38.81 307 CYS A O 1
ATOM 2395 N N . MET A 1 308 ? 12.789 -0.871 -33.452 1.00 43.12 308 MET A N 1
ATOM 2396 C CA . MET A 1 308 ? 12.464 -1.120 -32.040 1.00 43.12 308 MET A CA 1
ATOM 2397 C C . MET A 1 308 ? 13.331 -0.299 -31.079 1.00 43.12 308 MET A C 1
ATOM 2399 O O . MET A 1 308 ? 12.827 0.203 -30.076 1.00 43.12 308 MET A O 1
ATOM 2403 N N . ILE A 1 309 ? 14.616 -0.115 -31.388 1.00 47.41 309 ILE A N 1
ATOM 2404 C CA . ILE A 1 309 ? 15.560 0.611 -30.528 1.00 47.41 309 ILE A CA 1
ATOM 2405 C C . ILE A 1 309 ? 15.259 2.111 -30.526 1.00 47.41 309 ILE A C 1
ATOM 2407 O O . ILE A 1 309 ? 15.197 2.718 -29.457 1.00 47.41 309 ILE A O 1
ATOM 2411 N N . ILE A 1 310 ? 14.995 2.710 -31.691 1.00 48.47 310 ILE A N 1
ATOM 2412 C CA . ILE A 1 310 ? 14.608 4.127 -31.779 1.00 48.47 310 ILE A CA 1
ATOM 2413 C C . ILE A 1 310 ? 13.273 4.362 -31.062 1.00 48.47 310 ILE A C 1
ATOM 2415 O O . ILE A 1 310 ? 13.103 5.391 -30.407 1.00 48.47 310 ILE A O 1
ATOM 2419 N N . THR A 1 311 ? 12.347 3.403 -31.125 1.00 48.41 311 THR A N 1
ATOM 2420 C CA . THR A 1 311 ? 11.061 3.478 -30.415 1.00 48.41 311 THR A CA 1
ATOM 2421 C C . THR A 1 311 ? 11.250 3.374 -28.899 1.00 48.41 311 THR A C 1
ATOM 2423 O O . THR A 1 311 ? 10.738 4.212 -28.162 1.00 48.41 311 THR A O 1
ATOM 2426 N N . LEU A 1 312 ? 12.063 2.427 -28.420 1.00 45.56 312 LEU A N 1
ATOM 2427 C CA . LEU A 1 312 ? 12.415 2.291 -27.001 1.00 45.56 312 LEU A CA 1
ATOM 2428 C C . LEU A 1 312 ? 13.138 3.529 -26.459 1.00 45.56 312 LEU A C 1
ATOM 2430 O O . LEU A 1 312 ? 12.796 4.007 -25.381 1.00 45.56 312 LEU A O 1
ATOM 2434 N N . ILE A 1 313 ? 14.085 4.095 -27.209 1.00 50.19 313 ILE A N 1
ATOM 2435 C CA . ILE A 1 313 ? 14.782 5.328 -26.826 1.00 50.19 3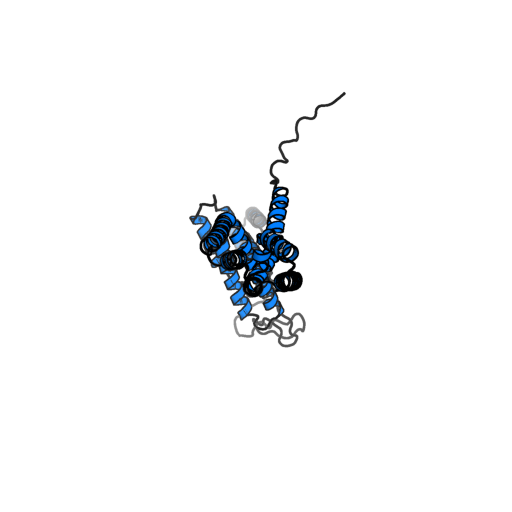13 ILE A CA 1
ATOM 2436 C C . ILE A 1 313 ? 13.799 6.505 -26.812 1.00 50.19 313 ILE A C 1
ATOM 2438 O O . ILE A 1 313 ? 13.743 7.222 -25.819 1.00 50.19 313 ILE A O 1
ATOM 2442 N N . LYS A 1 314 ? 12.953 6.681 -27.837 1.00 48.41 314 LYS A N 1
ATOM 2443 C CA . LYS A 1 314 ? 11.942 7.756 -27.870 1.00 48.41 314 LYS A CA 1
ATOM 2444 C C . LYS A 1 314 ? 10.898 7.651 -26.753 1.00 48.41 314 LYS A C 1
ATOM 2446 O O . LYS A 1 314 ? 10.389 8.685 -26.338 1.00 48.41 314 LYS A O 1
ATOM 2451 N N . VAL A 1 315 ? 10.598 6.451 -26.250 1.00 53.88 315 VAL A N 1
ATOM 2452 C CA . VAL A 1 315 ? 9.672 6.242 -25.120 1.00 53.88 315 VAL A CA 1
ATOM 2453 C C . VAL A 1 315 ? 10.374 6.411 -23.766 1.00 53.88 315 VAL A C 1
ATOM 2455 O O . VAL A 1 315 ? 9.817 7.021 -22.852 1.00 53.88 315 VAL A O 1
ATOM 2458 N N . MET A 1 316 ? 11.608 5.919 -23.622 1.00 46.81 316 MET A N 1
ATOM 2459 C CA . MET A 1 316 ? 12.328 5.922 -22.342 1.00 46.81 316 MET A CA 1
ATOM 2460 C C . MET A 1 316 ? 13.037 7.247 -22.036 1.00 46.81 316 MET A C 1
ATOM 2462 O O . MET A 1 316 ? 13.103 7.643 -20.871 1.00 46.81 316 MET A O 1
ATOM 2466 N N . LEU A 1 317 ? 13.533 7.974 -23.044 1.00 45.38 317 LEU A N 1
ATOM 2467 C CA . LEU A 1 317 ? 14.243 9.246 -22.842 1.00 45.38 317 LEU A CA 1
ATOM 2468 C C . LEU A 1 317 ? 13.351 10.344 -22.225 1.00 45.38 317 LEU A C 1
ATOM 2470 O O . LEU A 1 317 ? 13.812 11.014 -21.300 1.00 45.38 317 LEU A O 1
ATOM 2474 N N . PRO A 1 318 ? 12.078 10.524 -22.641 1.00 50.72 318 PRO A N 1
ATOM 2475 C CA . PRO A 1 318 ? 11.159 11.453 -21.983 1.00 50.72 318 PRO A CA 1
ATOM 2476 C C . PRO A 1 318 ? 10.826 11.036 -20.547 1.00 50.72 318 PRO A C 1
ATOM 2478 O O . PRO A 1 318 ? 10.706 11.901 -19.681 1.00 50.72 318 PRO A O 1
ATOM 2481 N N . MET A 1 319 ? 10.726 9.729 -20.265 1.00 48.91 319 MET A N 1
ATOM 2482 C CA . MET A 1 319 ? 10.532 9.222 -18.901 1.00 48.91 319 MET A CA 1
ATOM 2483 C C . MET A 1 319 ? 11.735 9.540 -18.006 1.00 48.91 319 MET A C 1
ATOM 2485 O O . MET A 1 319 ? 11.557 10.109 -16.931 1.00 48.91 319 MET A O 1
ATOM 2489 N N . LEU A 1 320 ? 12.957 9.269 -18.470 1.00 48.94 320 LEU A N 1
ATOM 2490 C CA . LEU A 1 320 ? 14.197 9.603 -17.758 1.00 48.94 320 LEU A CA 1
ATOM 2491 C C . LEU A 1 320 ? 14.369 11.119 -17.572 1.00 48.94 320 LEU A C 1
ATOM 2493 O O . LEU A 1 320 ? 14.745 11.569 -16.489 1.00 48.94 320 LEU A O 1
ATOM 2497 N N . ARG A 1 321 ? 14.023 11.925 -18.586 1.00 48.38 321 ARG A N 1
ATOM 2498 C CA . ARG A 1 321 ? 14.067 13.395 -18.517 1.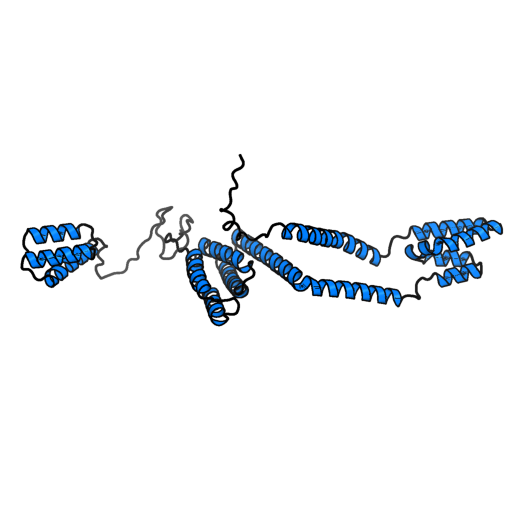00 48.38 321 ARG A CA 1
ATOM 2499 C C . ARG A 1 321 ? 13.053 13.954 -17.514 1.00 48.38 321 ARG A C 1
ATOM 2501 O O . ARG A 1 321 ? 13.417 14.804 -16.705 1.00 48.38 321 ARG A O 1
ATOM 2508 N N . ASN A 1 322 ? 11.824 13.434 -17.495 1.00 52.56 322 ASN A N 1
ATOM 2509 C CA . ASN A 1 322 ? 10.805 13.808 -16.507 1.00 52.56 322 ASN A CA 1
ATOM 2510 C C . ASN A 1 322 ? 11.168 13.352 -15.082 1.00 52.56 322 ASN A C 1
ATOM 2512 O O . ASN A 1 322 ? 10.865 14.058 -14.119 1.00 52.56 322 ASN A O 1
ATOM 2516 N N . MET A 1 323 ? 11.855 12.213 -14.931 1.00 50.00 323 MET A N 1
ATOM 2517 C CA . MET A 1 323 ? 12.371 11.745 -13.639 1.00 50.00 323 MET A CA 1
ATOM 2518 C C . MET A 1 323 ? 13.494 12.642 -13.100 1.00 50.00 323 MET A C 1
ATOM 2520 O O . MET A 1 323 ? 13.483 12.972 -11.913 1.00 50.00 323 MET A O 1
ATOM 2524 N N . MET A 1 324 ? 14.416 13.104 -13.954 1.00 45.91 324 MET A N 1
ATOM 2525 C CA . MET A 1 324 ? 15.456 14.060 -13.543 1.00 45.91 324 MET A CA 1
ATOM 2526 C C . MET A 1 324 ? 14.883 15.445 -13.213 1.00 45.91 324 MET A C 1
ATOM 2528 O O . MET A 1 324 ? 15.312 16.068 -12.245 1.00 45.91 324 MET A O 1
ATOM 2532 N N . HIS A 1 325 ? 13.859 15.905 -13.940 1.00 45.69 325 HIS A N 1
ATOM 2533 C CA . HIS A 1 325 ? 13.236 17.203 -13.668 1.00 45.69 325 HIS A CA 1
ATOM 2534 C C . HIS A 1 325 ? 12.419 17.210 -12.361 1.00 45.69 325 HIS A C 1
ATOM 2536 O O . HIS A 1 325 ? 12.465 18.186 -11.613 1.00 45.69 325 HIS A O 1
ATOM 2542 N N . ARG A 1 326 ? 11.726 16.106 -12.023 1.00 47.22 326 ARG A N 1
ATOM 2543 C CA . ARG A 1 326 ? 11.004 15.972 -10.737 1.00 47.22 326 ARG A CA 1
ATOM 2544 C C . ARG A 1 326 ? 11.934 15.875 -9.527 1.00 47.22 326 ARG A C 1
ATOM 2546 O O . ARG A 1 326 ? 11.584 16.379 -8.458 1.00 47.22 326 ARG A O 1
ATOM 2553 N N . SER A 1 327 ? 13.120 15.289 -9.709 1.00 43.06 327 SER A N 1
ATOM 2554 C CA . SER A 1 327 ? 14.178 15.223 -8.694 1.00 43.06 327 SER A CA 1
ATOM 2555 C C . SER A 1 327 ? 14.706 16.602 -8.286 1.00 43.06 327 SER A C 1
ATOM 2557 O O . SER A 1 327 ? 15.138 16.739 -7.148 1.00 43.06 327 SER A O 1
ATOM 2559 N N . MET A 1 328 ? 14.690 17.602 -9.175 1.00 38.25 328 MET A N 1
ATOM 2560 C CA . MET A 1 328 ? 15.127 18.968 -8.845 1.00 38.25 328 MET A CA 1
ATOM 2561 C C . MET A 1 328 ? 14.029 19.807 -8.176 1.00 38.25 328 MET A C 1
ATOM 2563 O O . MET A 1 328 ? 14.334 20.690 -7.383 1.00 38.25 328 MET A O 1
ATOM 2567 N N . THR A 1 329 ? 12.750 19.522 -8.437 1.00 41.56 329 THR A N 1
ATOM 2568 C CA . THR A 1 329 ? 11.628 20.251 -7.815 1.00 41.56 329 THR A CA 1
ATOM 2569 C C . THR A 1 329 ? 11.250 19.744 -6.419 1.00 41.56 329 THR A C 1
ATOM 2571 O O . THR A 1 329 ? 10.738 20.515 -5.610 1.00 41.56 329 THR A O 1
ATOM 2574 N N . GLN A 1 330 ? 11.507 18.470 -6.091 1.00 40.69 330 GLN A N 1
ATOM 2575 C CA . GLN A 1 330 ? 11.205 17.932 -4.752 1.00 40.69 330 GLN A CA 1
ATOM 2576 C C . GLN A 1 330 ? 12.249 18.294 -3.686 1.00 40.69 330 GLN A C 1
ATOM 2578 O O . GLN A 1 330 ? 11.908 18.341 -2.508 1.00 40.69 330 GLN A O 1
ATOM 2583 N N . THR A 1 331 ? 13.482 18.641 -4.063 1.00 35.97 331 THR A N 1
ATOM 2584 C CA . THR A 1 331 ? 14.503 19.133 -3.118 1.00 35.97 331 THR A CA 1
ATOM 2585 C C . THR A 1 331 ? 14.243 20.553 -2.609 1.00 35.97 331 THR A C 1
ATOM 2587 O O . THR A 1 331 ? 14.853 20.948 -1.623 1.00 35.97 331 THR A O 1
ATOM 2590 N N . VAL A 1 332 ? 13.322 21.314 -3.214 1.00 37.22 332 VAL A N 1
ATOM 2591 C CA . VAL A 1 332 ? 13.006 22.696 -2.793 1.00 37.22 332 VAL A CA 1
ATOM 2592 C C . VAL A 1 332 ? 11.801 22.765 -1.835 1.00 37.22 332 VAL A C 1
ATOM 2594 O O . VAL A 1 332 ? 11.572 23.793 -1.210 1.00 37.22 332 VAL A O 1
ATOM 2597 N N . THR A 1 333 ? 11.044 21.676 -1.643 1.00 36.62 333 THR A N 1
ATOM 2598 C CA . THR A 1 333 ? 9.804 21.690 -0.828 1.00 36.62 333 THR A CA 1
ATOM 2599 C C . THR A 1 333 ? 9.868 20.898 0.481 1.00 36.62 333 THR A C 1
ATOM 2601 O O . THR A 1 333 ? 8.898 20.899 1.235 1.00 36.62 333 THR A O 1
ATOM 2604 N N . GLN A 1 334 ? 11.010 20.294 0.819 1.00 38.91 334 GLN A N 1
ATOM 2605 C CA . GLN A 1 334 ? 11.257 19.713 2.144 1.00 38.91 334 GLN A CA 1
ATOM 2606 C C . GLN A 1 334 ? 12.354 20.487 2.879 1.00 38.91 334 GLN A C 1
ATOM 2608 O O . GLN A 1 334 ? 13.450 19.984 3.107 1.00 38.91 334 GLN A O 1
ATOM 2613 N N . VAL A 1 335 ? 12.033 21.718 3.280 1.00 31.75 335 VAL A N 1
ATOM 2614 C CA . VAL A 1 335 ? 12.658 22.311 4.467 1.00 31.75 335 VAL A CA 1
ATOM 2615 C C . VAL A 1 335 ? 11.756 21.955 5.656 1.00 31.75 335 VAL A C 1
ATOM 2617 O O . VAL A 1 335 ? 10.575 22.311 5.634 1.00 31.75 335 VAL A O 1
ATOM 2620 N N . PRO A 1 336 ? 12.247 21.213 6.663 1.00 34.94 336 PRO A N 1
ATOM 2621 C CA . PRO A 1 336 ? 11.461 20.866 7.836 1.00 34.94 336 PRO A CA 1
ATOM 2622 C C . PRO A 1 336 ? 11.099 22.115 8.649 1.00 34.94 336 PRO A C 1
ATOM 2624 O O . PRO A 1 336 ? 11.898 23.026 8.864 1.00 34.94 336 PRO A O 1
ATOM 2627 N N . MET A 1 337 ? 9.850 22.128 9.098 1.00 34.94 337 MET A N 1
ATOM 2628 C CA . MET A 1 337 ? 9.179 23.178 9.852 1.00 34.94 337 MET A CA 1
ATOM 2629 C C . MET A 1 337 ? 9.615 23.167 11.333 1.00 34.94 337 MET A C 1
ATOM 2631 O O . MET A 1 337 ? 8.772 23.050 12.206 1.00 34.94 337 MET A O 1
ATOM 2635 N N . GLU A 1 338 ? 10.919 23.252 11.627 1.00 37.88 338 GLU A N 1
ATOM 2636 C CA . GLU A 1 338 ? 11.460 23.167 13.008 1.00 37.88 338 GLU A CA 1
ATOM 2637 C C . GLU A 1 338 ? 12.512 24.248 13.353 1.00 37.88 338 GLU A C 1
ATOM 2639 O O . GLU A 1 338 ? 13.239 24.141 14.332 1.00 37.88 338 GLU A O 1
ATOM 2644 N N . MET A 1 339 ? 12.581 25.357 12.605 1.00 32.94 339 MET A N 1
ATOM 2645 C CA . MET A 1 339 ? 13.487 26.481 12.928 1.00 32.94 339 MET A CA 1
ATOM 2646 C C . MET A 1 339 ? 12.825 27.867 12.835 1.00 32.94 339 MET A C 1
ATOM 2648 O O . MET A 1 339 ? 13.443 28.848 12.434 1.00 32.94 339 MET A O 1
ATOM 2652 N N . ARG A 1 340 ? 11.546 27.982 13.224 1.00 35.19 340 ARG A N 1
ATOM 2653 C CA . ARG A 1 340 ? 10.818 29.272 13.268 1.00 35.19 340 ARG A CA 1
ATOM 2654 C C . ARG A 1 340 ? 10.637 29.885 14.664 1.00 35.19 340 ARG A C 1
ATOM 2656 O O . ARG A 1 340 ? 9.932 30.877 14.785 1.00 35.19 340 ARG A O 1
ATOM 2663 N N . LEU A 1 341 ? 11.300 29.360 15.697 1.00 34.56 341 LEU A N 1
ATOM 2664 C CA . LEU A 1 341 ? 11.135 29.826 17.087 1.00 34.56 341 LEU A CA 1
ATOM 2665 C C . LEU A 1 341 ? 12.404 30.387 17.756 1.00 34.56 341 LEU A C 1
ATOM 2667 O O . LEU A 1 341 ? 12.397 30.630 18.955 1.00 34.56 341 LEU A O 1
ATOM 2671 N N . LEU A 1 342 ? 13.467 30.674 16.998 1.00 30.89 342 LEU A N 1
ATOM 2672 C CA . LEU A 1 342 ? 14.715 31.248 17.540 1.00 30.89 342 LEU A CA 1
ATOM 2673 C C . LEU A 1 342 ? 15.158 32.557 16.858 1.00 30.89 342 LEU A C 1
ATOM 2675 O O . LEU A 1 342 ? 16.334 32.898 16.853 1.00 30.89 342 LEU A O 1
ATOM 2679 N N . GLY A 1 343 ? 14.205 33.315 16.308 1.00 31.77 343 GLY A N 1
ATOM 2680 C CA . GLY A 1 343 ? 14.452 34.590 15.619 1.00 31.77 343 GLY A CA 1
ATOM 2681 C C . GLY A 1 343 ? 13.593 35.761 16.104 1.00 31.77 343 GLY A C 1
ATOM 2682 O O . GLY A 1 343 ? 13.313 36.658 15.319 1.00 31.77 343 GLY A O 1
ATOM 2683 N N . MET A 1 344 ? 13.136 35.748 17.361 1.00 32.56 344 MET A N 1
ATOM 2684 C CA . MET A 1 344 ? 12.451 36.886 17.995 1.00 32.56 344 MET A CA 1
ATOM 2685 C C . MET A 1 344 ? 13.276 37.458 19.152 1.00 32.56 344 MET A C 1
ATOM 2687 O O . MET A 1 344 ? 12.788 37.524 20.266 1.00 32.56 344 MET A O 1
ATOM 2691 N N . VAL A 1 345 ? 14.514 37.889 18.908 1.00 39.44 345 VAL A N 1
ATOM 2692 C CA . VAL A 1 345 ? 15.145 38.984 19.667 1.00 39.44 345 VAL A CA 1
ATOM 2693 C C . VAL A 1 345 ? 16.140 39.664 18.723 1.00 39.44 345 VAL A C 1
ATOM 2695 O O . VAL A 1 345 ? 16.816 38.986 17.957 1.00 39.44 345 VAL A O 1
ATOM 2698 N N . ILE A 1 346 ? 16.244 40.988 18.834 1.00 30.47 346 ILE A N 1
ATOM 2699 C CA . ILE A 1 346 ? 17.122 41.936 18.121 1.00 30.47 346 ILE A CA 1
ATOM 2700 C C . ILE A 1 346 ? 16.376 42.739 17.047 1.00 30.47 346 ILE A C 1
ATOM 2702 O O . ILE A 1 346 ? 16.491 42.548 15.841 1.00 30.47 346 ILE A O 1
ATOM 2706 N N . CYS A 1 347 ? 15.627 43.713 17.557 1.00 30.19 347 CYS A N 1
ATOM 2707 C CA . CYS A 1 347 ? 15.290 44.946 16.866 1.00 30.19 347 CYS A CA 1
ATOM 2708 C C . CYS A 1 347 ? 16.470 45.920 17.061 1.00 30.19 347 CYS A C 1
ATOM 2710 O O . CYS A 1 347 ? 16.801 46.193 18.217 1.00 30.19 347 CYS A O 1
ATOM 2712 N N . PRO A 1 348 ? 17.090 46.493 16.016 1.00 35.03 348 PRO A N 1
ATOM 2713 C CA . PRO A 1 348 ? 17.790 47.755 16.154 1.00 35.03 348 PRO A CA 1
ATOM 2714 C C . PRO A 1 348 ? 16.881 48.871 15.639 1.00 35.03 348 PRO A C 1
ATOM 2716 O O . PRO A 1 348 ? 16.568 48.962 14.452 1.00 35.03 348 PRO A O 1
ATOM 2719 N N . SER A 1 349 ? 16.456 49.706 16.584 1.00 32.25 349 SER A N 1
ATOM 2720 C CA . SER A 1 349 ? 15.976 51.063 16.347 1.00 32.25 349 SER A CA 1
ATOM 2721 C C . SER A 1 349 ? 16.951 51.804 15.426 1.00 32.25 349 SER A C 1
ATOM 2723 O O . SER A 1 349 ? 18.155 51.828 15.691 1.00 32.25 349 SER A O 1
ATOM 2725 N N . LYS A 1 350 ? 16.435 52.403 14.351 1.00 36.19 350 LYS A N 1
ATOM 2726 C CA . LYS A 1 350 ? 17.120 53.474 13.629 1.00 36.19 350 LYS A CA 1
ATOM 2727 C C . LYS A 1 350 ? 16.331 54.759 13.851 1.00 36.19 350 LYS A C 1
ATOM 2729 O O . LYS A 1 350 ? 15.193 54.858 13.394 1.00 36.19 350 LYS A O 1
ATOM 2734 N N . ASN A 1 351 ? 16.965 55.681 14.575 1.00 38.59 351 ASN A N 1
ATOM 2735 C CA . ASN A 1 351 ? 16.858 57.113 14.302 1.00 38.59 351 ASN A CA 1
ATOM 2736 C C . ASN A 1 351 ? 17.405 57.412 12.906 1.00 38.59 351 ASN A C 1
ATOM 2738 O O . ASN A 1 351 ? 18.355 56.700 12.492 1.00 38.59 351 ASN A O 1
#

Sequence (351 aa):
MYSKELEELIDSVLADGVITDQERTVLRKRALACGEDPDEVMIVVDGRLAKMKKGASPAIPATEKRGNIVKCPNCGAPIEAGAVKCKECGYVFTNVKANNTAKEFAIMLEQRIQKVRYDGDKTNINKVNEFIKNYPLPTGKEDLLEFIASLDARRRSKSNYQEAYNAKYQECVTKAKTLFAGDSDVTSLLAQTEKGYRAHTFIASVIQHKKIIFIAIVVVLLLKGCIYALDADTTGWDKVSDAIKEQNTTEVINLIGEIDEYYLAGHKGEIQIYMQRLITEGKIKEANELGDAVKLAARKRISPNHCMIITLIKVMLPMLRNMMHRSMTQTVTQVPMEMRLLGMVICPSKN